Protein AF-A0A7S1US39-F1 (afdb_monomer)

Mean predicted aligned error: 11.75 Å

pLDDT: mean 79.31, std 14.61, range [25.66, 97.81]

Structure (mmCIF, N/CA/C/O backbone):
data_AF-A0A7S1US39-F1
#
_entry.id   AF-A0A7S1US39-F1
#
loop_
_atom_site.group_PDB
_atom_site.id
_atom_site.type_symbol
_atom_site.label_atom_id
_atom_site.label_alt_id
_atom_site.label_comp_id
_atom_site.label_asym_id
_atom_site.label_entity_id
_atom_site.label_seq_id
_atom_site.pdbx_PDB_ins_code
_atom_site.Cartn_x
_atom_site.Cartn_y
_atom_site.Cartn_z
_atom_site.occupancy
_atom_site.B_iso_or_equiv
_atom_site.auth_seq_id
_atom_site.auth_comp_id
_atom_site.auth_asym_id
_atom_site.auth_atom_id
_atom_site.pdbx_PDB_model_num
ATOM 1 N N . ASP A 1 1 ? -9.774 -9.234 16.161 1.00 56.78 1 ASP A N 1
ATOM 2 C CA . ASP A 1 1 ? -9.474 -8.025 15.370 1.00 56.78 1 ASP A CA 1
ATOM 3 C C . ASP A 1 1 ? -7.990 -7.960 15.073 1.00 56.78 1 ASP A C 1
ATOM 5 O O . ASP A 1 1 ? -7.265 -8.601 15.819 1.00 56.78 1 ASP A O 1
ATOM 9 N N . ILE A 1 2 ? -7.548 -7.252 14.020 1.00 62.31 2 ILE A N 1
ATOM 10 C CA . ILE A 1 2 ? -6.108 -6.976 13.879 1.00 62.31 2 ILE A CA 1
ATOM 11 C C . ILE A 1 2 ? -5.713 -6.066 15.041 1.00 62.31 2 ILE A C 1
ATOM 13 O O . ILE A 1 2 ? -6.349 -5.030 15.240 1.00 62.31 2 ILE A O 1
ATOM 17 N N . THR A 1 3 ? -4.737 -6.487 15.843 1.00 69.81 3 THR A N 1
ATOM 18 C CA . THR A 1 3 ? -4.364 -5.810 17.098 1.00 69.81 3 THR A CA 1
ATOM 19 C C . THR A 1 3 ? -2.931 -5.290 17.065 1.00 69.81 3 THR A C 1
ATOM 21 O O . THR A 1 3 ? -2.174 -5.586 16.141 1.00 69.81 3 THR A O 1
ATOM 24 N N . GLU A 1 4 ? -2.535 -4.554 18.109 1.00 65.69 4 GLU A N 1
ATOM 25 C CA . GLU A 1 4 ? -1.140 -4.147 18.328 1.00 65.69 4 GLU A CA 1
ATOM 26 C C . GLU A 1 4 ? -0.177 -5.342 18.268 1.00 65.69 4 GLU A C 1
ATOM 28 O O . GLU A 1 4 ? 0.946 -5.175 17.824 1.00 65.69 4 GLU A O 1
ATOM 33 N N . LEU A 1 5 ? -0.616 -6.557 18.613 1.00 65.50 5 LEU A N 1
ATOM 34 C CA . LEU A 1 5 ? 0.201 -7.773 18.528 1.00 65.50 5 LEU A CA 1
ATOM 35 C C . LEU A 1 5 ? 0.614 -8.146 17.092 1.00 65.50 5 LEU A C 1
ATOM 37 O O . LEU A 1 5 ? 1.630 -8.802 16.896 1.00 65.50 5 LEU A O 1
ATOM 41 N N . GLU A 1 6 ? -0.172 -7.746 16.092 1.00 68.56 6 GLU A N 1
ATOM 42 C CA . GLU A 1 6 ? 0.085 -8.052 14.678 1.00 68.56 6 GLU A CA 1
ATOM 43 C C . GLU A 1 6 ? 0.751 -6.889 13.928 1.00 68.56 6 GLU A C 1
ATOM 45 O O . GLU A 1 6 ? 1.354 -7.102 12.878 1.00 68.56 6 GLU A O 1
ATOM 50 N N . LEU A 1 7 ? 0.630 -5.660 14.443 1.00 73.12 7 LEU A N 1
ATOM 51 C CA . LEU A 1 7 ? 1.065 -4.429 13.766 1.00 73.12 7 LEU A CA 1
ATOM 52 C C . LEU A 1 7 ? 2.151 -3.648 14.510 1.00 73.12 7 LEU A C 1
ATOM 54 O O . LEU A 1 7 ? 2.808 -2.800 13.912 1.00 73.12 7 LEU A O 1
ATOM 58 N N . GLY A 1 8 ? 2.274 -3.866 15.815 1.00 76.38 8 GLY A N 1
ATOM 59 C CA . GLY A 1 8 ? 3.168 -3.139 16.702 1.00 76.38 8 GLY A CA 1
ATOM 60 C C . GLY A 1 8 ? 4.531 -3.803 16.835 1.00 76.38 8 GLY A C 1
ATOM 61 O O . GLY A 1 8 ? 4.728 -4.974 16.516 1.00 76.38 8 GLY A O 1
ATOM 62 N N . GLU A 1 9 ? 5.480 -3.035 17.347 1.00 82.12 9 GLU A N 1
ATOM 63 C CA . GLU A 1 9 ? 6.816 -3.517 17.675 1.00 82.12 9 GLU A CA 1
ATOM 64 C C . GLU A 1 9 ? 6.836 -4.119 19.081 1.00 82.12 9 GLU A C 1
ATOM 66 O O . GLU A 1 9 ? 6.086 -3.693 19.962 1.00 82.12 9 GLU A O 1
ATOM 71 N N . GLU A 1 10 ? 7.714 -5.103 19.297 1.00 84.56 10 GLU A N 1
ATOM 72 C CA . GLU A 1 10 ? 7.966 -5.666 20.624 1.00 84.56 10 GLU A CA 1
ATOM 73 C C . GLU A 1 10 ? 8.620 -4.606 21.522 1.00 84.56 10 GLU A C 1
ATOM 75 O O . GLU A 1 10 ? 9.766 -4.210 21.310 1.00 84.56 10 GLU A O 1
ATOM 80 N N . VAL A 1 11 ? 7.910 -4.176 22.561 1.00 82.75 11 VAL A N 1
ATOM 81 C CA . VAL A 1 11 ? 8.414 -3.282 23.603 1.00 82.75 11 VAL A CA 1
ATOM 82 C C . VAL A 1 11 ? 8.585 -4.077 24.890 1.00 82.75 11 VAL A C 1
ATOM 84 O O . VAL A 1 11 ? 7.629 -4.615 25.456 1.00 82.75 11 VAL A O 1
ATOM 87 N N . ARG A 1 12 ? 9.829 -4.143 25.371 1.00 84.56 12 ARG A N 1
ATOM 88 C CA . ARG A 1 12 ? 10.154 -4.768 26.656 1.00 84.56 12 ARG A CA 1
ATOM 89 C C . ARG A 1 12 ? 9.979 -3.768 27.785 1.00 84.56 12 ARG A C 1
ATOM 91 O O . ARG A 1 12 ? 10.644 -2.736 27.827 1.00 84.56 12 ARG A O 1
ATOM 98 N N . MET A 1 13 ? 9.088 -4.106 28.701 1.00 82.69 13 MET A N 1
ATOM 99 C CA . MET A 1 13 ? 8.791 -3.329 29.894 1.00 82.69 13 MET A CA 1
ATOM 100 C C . MET A 1 13 ? 9.859 -3.582 30.972 1.00 82.69 13 MET A C 1
ATOM 102 O O . MET A 1 13 ? 10.550 -4.603 30.968 1.00 82.69 13 MET A O 1
ATOM 106 N N . GLN A 1 14 ? 10.002 -2.648 31.919 1.00 81.56 14 GLN A N 1
ATOM 107 C CA . GLN A 1 14 ? 11.002 -2.735 32.999 1.00 81.56 14 GLN A CA 1
ATOM 108 C C . GLN A 1 14 ? 10.778 -3.921 33.954 1.00 81.56 14 GLN A C 1
ATOM 110 O O . GLN A 1 14 ? 11.712 -4.358 34.620 1.00 81.56 14 GLN A O 1
ATOM 115 N N . ASP A 1 15 ? 9.558 -4.452 34.007 1.00 86.75 15 ASP A N 1
ATOM 116 C CA . ASP A 1 15 ? 9.169 -5.635 34.783 1.00 86.75 15 ASP A CA 1
ATOM 117 C C . ASP A 1 15 ? 9.451 -6.964 34.050 1.00 86.75 15 ASP A C 1
ATOM 119 O O . ASP A 1 15 ? 9.177 -8.036 34.588 1.00 86.75 15 ASP A O 1
ATOM 123 N N . GLY A 1 16 ? 10.007 -6.909 32.833 1.00 83.00 16 GLY A N 1
ATOM 124 C CA . GLY A 1 16 ? 10.285 -8.072 31.993 1.00 83.00 16 GLY A CA 1
ATOM 125 C C . GLY A 1 16 ? 9.107 -8.529 31.128 1.00 83.00 16 GLY A C 1
ATOM 126 O O . GLY A 1 16 ? 9.278 -9.460 30.339 1.00 83.00 16 GLY A O 1
ATOM 127 N N . ASN A 1 17 ? 7.940 -7.882 31.223 1.00 83.25 17 ASN A N 1
ATOM 128 C CA . ASN A 1 17 ? 6.811 -8.182 30.350 1.00 83.25 17 ASN A CA 1
ATOM 129 C C . ASN A 1 17 ? 7.029 -7.631 28.937 1.00 83.25 17 ASN A C 1
ATOM 131 O O . ASN A 1 17 ? 7.659 -6.593 28.723 1.00 83.25 17 ASN A O 1
ATOM 135 N N . VAL A 1 18 ? 6.467 -8.335 27.958 1.00 81.69 18 VAL A N 1
ATOM 136 C CA . VAL A 1 18 ? 6.464 -7.920 26.556 1.00 81.69 18 VAL A CA 1
ATOM 137 C C . VAL A 1 18 ? 5.103 -7.326 26.222 1.00 81.69 18 VAL A C 1
ATOM 139 O O . VAL A 1 18 ? 4.072 -7.968 26.425 1.00 81.69 18 VAL A O 1
ATOM 142 N N . ARG A 1 19 ? 5.101 -6.109 25.680 1.00 83.44 19 ARG A N 1
ATOM 143 C CA . ARG A 1 19 ? 3.922 -5.471 25.097 1.00 83.44 19 ARG A CA 1
ATOM 144 C C . ARG A 1 19 ? 4.216 -5.139 23.643 1.00 83.44 19 ARG A C 1
ATOM 146 O O . ARG A 1 19 ? 5.322 -4.729 23.324 1.00 83.44 19 ARG A O 1
ATOM 153 N N . TYR A 1 20 ? 3.221 -5.268 22.778 1.00 82.44 20 TYR A N 1
ATOM 154 C CA . TYR A 1 20 ? 3.321 -4.750 21.420 1.00 82.44 20 TYR A CA 1
ATOM 155 C C . TYR A 1 20 ? 2.729 -3.344 21.359 1.00 82.44 20 TYR A C 1
ATOM 157 O O . TYR A 1 20 ? 1.677 -3.106 21.949 1.00 82.44 20 TYR A O 1
ATOM 165 N N . SER A 1 21 ? 3.417 -2.413 20.699 1.00 85.81 21 SER A N 1
ATOM 166 C CA . SER A 1 21 ? 2.992 -1.013 20.602 1.00 85.81 21 SER A CA 1
ATOM 167 C C . SER A 1 21 ? 3.289 -0.436 19.222 1.00 85.81 21 SER A C 1
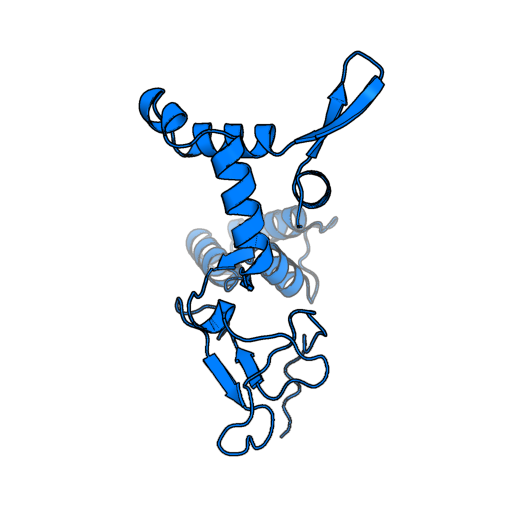ATOM 169 O O . SER A 1 21 ? 4.313 -0.740 18.615 1.00 85.81 21 SER A O 1
ATOM 171 N N . VAL A 1 22 ? 2.401 0.431 18.734 1.00 90.00 22 VAL A N 1
ATOM 172 C CA . VAL A 1 22 ? 2.610 1.211 17.500 1.00 90.00 22 VAL A CA 1
ATOM 173 C C . VAL A 1 22 ? 3.224 2.590 17.772 1.00 90.00 22 VAL A C 1
ATOM 175 O O . VAL A 1 22 ? 3.378 3.388 16.853 1.00 90.00 22 VAL A O 1
ATOM 178 N N . GLU A 1 23 ? 3.572 2.885 19.025 1.00 91.62 23 GLU A N 1
ATOM 179 C CA . GLU A 1 23 ? 4.014 4.207 19.482 1.00 91.62 23 GLU A CA 1
ATOM 180 C C . GLU A 1 23 ? 5.306 4.682 18.806 1.00 91.62 23 GLU A C 1
ATOM 182 O O . GLU A 1 23 ? 5.400 5.843 18.421 1.00 91.62 23 GLU A O 1
ATOM 187 N N . ASN A 1 24 ? 6.268 3.788 18.563 1.00 88.62 24 ASN A N 1
ATOM 188 C CA . ASN A 1 24 ? 7.492 4.137 17.834 1.00 88.62 24 ASN A CA 1
ATOM 189 C C . ASN A 1 24 ? 7.188 4.594 16.401 1.00 88.62 24 ASN A C 1
ATOM 191 O O . ASN A 1 24 ? 7.704 5.613 15.944 1.00 88.62 24 ASN A O 1
ATOM 195 N N . VAL A 1 25 ? 6.308 3.865 15.708 1.00 88.94 25 VAL A N 1
ATOM 196 C CA . VAL A 1 25 ? 5.881 4.201 14.343 1.00 88.94 25 VAL A CA 1
ATOM 197 C C . VAL A 1 25 ? 5.077 5.500 14.344 1.00 88.94 25 VAL A C 1
ATOM 199 O O . VAL A 1 25 ? 5.292 6.356 13.491 1.00 88.94 25 VAL A O 1
ATOM 202 N N . TYR A 1 26 ? 4.187 5.675 15.322 1.00 93.56 26 TYR A N 1
ATOM 203 C CA . TYR A 1 26 ? 3.428 6.907 15.518 1.00 93.56 26 TYR A CA 1
ATOM 204 C C . TYR A 1 26 ? 4.353 8.116 15.701 1.00 93.56 26 TYR A C 1
ATOM 206 O O . TYR A 1 26 ? 4.211 9.102 14.982 1.00 93.56 26 TYR A O 1
ATOM 214 N N . ASN A 1 27 ? 5.338 8.018 16.596 1.00 93.19 27 ASN A N 1
ATOM 215 C CA . ASN A 1 27 ? 6.297 9.090 16.856 1.00 93.19 27 ASN A CA 1
ATOM 216 C C . ASN A 1 27 ? 7.132 9.411 15.609 1.00 93.19 27 ASN A C 1
ATOM 218 O O . ASN A 1 27 ? 7.293 10.578 15.268 1.00 93.19 27 ASN A O 1
ATOM 222 N N . ALA A 1 28 ? 7.568 8.394 14.859 1.00 91.06 28 ALA A N 1
ATOM 223 C CA . ALA A 1 28 ? 8.264 8.609 13.593 1.00 91.06 28 ALA A CA 1
ATOM 224 C C . ALA A 1 28 ? 7.391 9.353 12.564 1.00 91.06 28 ALA A C 1
ATOM 226 O O . ALA A 1 28 ? 7.879 10.243 11.869 1.00 91.06 28 ALA A O 1
ATOM 227 N N . VAL A 1 29 ? 6.098 9.024 12.468 1.00 90.56 29 VAL A N 1
ATOM 228 C CA . VAL A 1 29 ? 5.150 9.730 11.587 1.00 90.56 29 VAL A CA 1
ATOM 229 C C . VAL A 1 29 ? 4.944 11.172 12.046 1.00 90.56 29 VAL A C 1
ATOM 231 O O . VAL A 1 29 ? 4.990 12.082 11.221 1.00 90.56 29 VAL A O 1
ATOM 234 N N . VAL A 1 30 ? 4.757 11.387 13.347 1.00 94.75 30 VAL A N 1
ATOM 235 C CA . VAL A 1 30 ? 4.625 12.714 13.962 1.00 94.75 30 VAL A CA 1
ATOM 236 C C . VAL A 1 30 ? 5.832 13.594 13.647 1.00 94.75 30 VAL A C 1
ATOM 238 O O . VAL A 1 30 ? 5.655 14.747 13.249 1.00 94.75 30 VAL A O 1
ATOM 241 N N . ASP A 1 31 ? 7.039 13.043 13.773 1.00 93.56 31 ASP A N 1
ATOM 242 C CA . ASP A 1 31 ? 8.290 13.749 13.504 1.00 93.56 31 ASP A CA 1
ATOM 243 C C . ASP A 1 31 ? 8.440 14.078 12.013 1.00 93.56 31 ASP A C 1
ATOM 245 O O . ASP A 1 31 ? 8.755 15.213 11.654 1.00 93.56 31 ASP A O 1
ATOM 249 N N . VAL A 1 32 ? 8.164 13.112 11.128 1.00 93.75 32 VAL A N 1
ATOM 250 C CA . VAL A 1 32 ? 8.249 13.297 9.668 1.00 93.75 32 VAL A CA 1
ATOM 251 C C . VAL A 1 32 ? 7.240 14.328 9.164 1.00 93.75 32 VAL A C 1
ATOM 253 O O . VAL A 1 32 ? 7.559 15.119 8.277 1.00 93.75 32 VAL A O 1
ATOM 256 N N . LEU A 1 33 ? 6.027 14.327 9.718 1.00 93.31 33 LEU A N 1
ATOM 257 C CA . LEU A 1 33 ? 4.979 15.288 9.373 1.00 93.31 33 LEU A CA 1
ATOM 258 C C . LEU A 1 33 ? 5.129 16.625 10.111 1.00 93.31 33 LEU A C 1
ATOM 260 O O . LEU A 1 33 ? 4.369 17.548 9.828 1.00 93.31 33 LEU A O 1
ATOM 264 N N . ALA A 1 34 ? 6.096 16.736 11.029 1.00 94.81 34 ALA A N 1
ATOM 265 C CA . ALA A 1 34 ? 6.316 17.901 11.881 1.00 94.81 34 ALA A CA 1
ATOM 266 C C . ALA A 1 34 ? 5.031 18.371 12.593 1.00 94.81 34 ALA A C 1
ATOM 268 O O . ALA A 1 34 ? 4.726 19.565 12.628 1.00 94.81 34 ALA A O 1
ATOM 269 N N . MET A 1 35 ? 4.266 17.424 13.148 1.00 96.19 35 MET A N 1
ATOM 270 C CA . MET A 1 35 ? 2.956 17.717 13.737 1.00 96.19 35 MET A CA 1
ATOM 271 C C . MET A 1 35 ? 3.075 18.607 14.979 1.00 96.19 35 MET A C 1
ATOM 273 O O . MET A 1 35 ? 3.874 18.358 15.887 1.00 96.19 35 MET A O 1
ATOM 277 N N . THR A 1 36 ? 2.217 19.619 15.051 1.00 96.00 36 THR A N 1
ATOM 278 C CA . THR A 1 36 ? 2.054 20.500 16.211 1.00 96.00 36 THR A CA 1
ATOM 279 C C . THR A 1 36 ? 1.395 19.774 17.386 1.00 96.00 36 THR A C 1
ATOM 281 O O . THR A 1 36 ? 0.694 18.778 17.214 1.00 96.00 36 THR A O 1
ATOM 284 N N . GLU A 1 37 ? 1.547 20.301 18.605 1.00 94.44 37 GLU A N 1
ATOM 285 C CA . GLU A 1 37 ? 0.874 19.745 19.792 1.00 94.44 37 GLU A CA 1
ATOM 286 C C . GLU A 1 37 ? -0.655 19.709 19.644 1.00 94.44 37 GLU A C 1
ATOM 288 O O . GLU A 1 37 ? -1.303 18.766 20.092 1.00 94.44 37 GLU A O 1
ATOM 293 N N . THR A 1 38 ? -1.242 20.696 18.960 1.00 96.12 38 THR A N 1
ATOM 294 C CA . THR A 1 38 ? -2.678 20.710 18.652 1.00 96.12 38 THR A CA 1
ATOM 295 C C . THR A 1 38 ? -3.064 19.581 17.694 1.00 96.12 38 THR A C 1
ATOM 297 O O . THR A 1 38 ? -4.069 18.909 17.910 1.00 96.12 38 THR A O 1
ATOM 300 N N . GLU A 1 39 ? -2.265 19.313 16.661 1.00 94.56 39 GLU A N 1
ATOM 301 C CA . GLU A 1 39 ? -2.521 18.197 15.741 1.00 94.56 39 GLU A CA 1
ATOM 302 C C . GLU A 1 39 ? -2.370 16.841 16.436 1.00 94.56 39 GLU A C 1
ATOM 304 O O . GLU A 1 39 ? -3.205 15.962 16.229 1.00 94.56 39 GLU A O 1
ATOM 309 N N . LYS A 1 40 ? -1.383 16.686 17.329 1.00 93.25 40 LYS A N 1
ATOM 310 C CA . LYS A 1 40 ? -1.217 15.474 18.153 1.00 93.25 40 LYS A CA 1
ATOM 311 C C . LYS A 1 40 ? -2.430 15.211 19.050 1.00 93.25 40 LYS A C 1
ATOM 313 O O . LYS A 1 40 ? -2.831 14.064 19.209 1.00 93.25 40 LYS A O 1
ATOM 318 N N . GLN A 1 41 ? -3.061 16.256 19.594 1.00 94.44 41 GLN A N 1
ATOM 319 C CA . GLN A 1 41 ? -4.298 16.113 20.380 1.00 94.44 41 GLN A CA 1
ATOM 320 C C . GLN A 1 41 ? -5.472 15.586 19.541 1.00 94.44 41 GLN A C 1
ATOM 3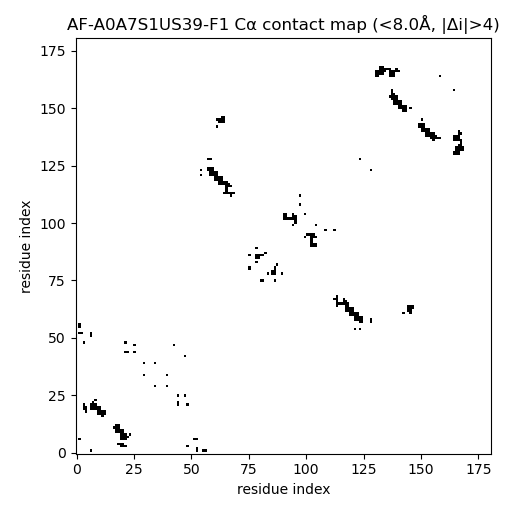22 O O . GLN A 1 41 ? -6.313 14.847 20.054 1.00 94.44 41 GLN A O 1
ATOM 327 N N . HIS A 1 42 ? -5.536 15.942 18.256 1.00 94.88 42 HIS A N 1
ATOM 328 C CA . HIS A 1 42 ? -6.565 15.457 17.330 1.00 94.88 42 HIS A CA 1
ATOM 329 C C . HIS A 1 42 ? -6.222 14.117 16.673 1.00 94.88 42 HIS A C 1
ATOM 331 O O . HIS A 1 42 ? -7.110 13.452 16.136 1.00 94.88 42 HIS A O 1
ATOM 337 N N . PHE A 1 43 ? -4.959 13.705 16.737 1.00 94.88 43 PHE A N 1
ATOM 338 C CA . PHE A 1 43 ? -4.459 12.463 16.171 1.00 94.88 43 PHE A CA 1
ATOM 339 C C . PHE A 1 43 ? -3.693 11.646 17.219 1.00 94.88 43 PHE A C 1
ATOM 341 O O . PHE A 1 43 ? -2.503 11.407 17.051 1.00 94.88 43 PHE A O 1
ATOM 348 N N . PRO A 1 44 ? -4.345 11.224 18.315 1.00 95.19 44 PRO A N 1
ATOM 349 C CA . PRO A 1 44 ? -3.666 10.492 19.375 1.00 95.19 44 PRO A CA 1
ATOM 350 C C . PRO A 1 44 ? -3.257 9.085 18.911 1.00 95.19 44 PRO A C 1
ATOM 352 O O . PRO A 1 44 ? -3.822 8.534 17.957 1.00 95.19 44 PRO A O 1
ATOM 355 N N . VAL A 1 45 ? -2.305 8.471 19.619 1.00 92.44 45 VAL A N 1
ATOM 356 C CA . VAL A 1 45 ? -1.753 7.147 19.280 1.00 92.44 45 VAL A CA 1
ATOM 357 C C . VAL A 1 45 ? -2.837 6.065 19.179 1.00 92.44 45 VAL A C 1
ATOM 359 O O . VAL A 1 45 ? -2.766 5.192 18.315 1.00 92.44 45 VAL A O 1
ATOM 362 N N . GLU A 1 46 ? -3.903 6.154 19.976 1.00 91.31 46 GLU A N 1
ATOM 363 C CA . GLU A 1 46 ? -5.027 5.216 19.930 1.00 91.31 46 GLU A CA 1
ATOM 364 C C . GLU A 1 46 ? -5.829 5.345 18.628 1.00 91.31 46 GLU A C 1
ATOM 366 O O . GLU A 1 46 ? -6.289 4.345 18.068 1.00 91.31 46 GLU A O 1
ATOM 371 N N . LEU A 1 47 ? -6.002 6.571 18.119 1.00 92.06 47 LEU A N 1
ATOM 372 C CA . LEU A 1 47 ? -6.647 6.795 16.826 1.00 92.06 47 LEU A CA 1
ATOM 373 C C . LEU A 1 47 ? -5.759 6.266 15.698 1.00 92.06 47 LEU A C 1
ATOM 375 O O . LEU A 1 47 ? -6.256 5.575 14.809 1.00 92.06 47 LEU A O 1
ATOM 379 N N . PHE A 1 48 ? -4.455 6.530 15.762 1.00 92.06 48 PHE A N 1
ATOM 380 C CA . PHE A 1 48 ? -3.481 6.002 14.811 1.00 92.06 48 PHE A CA 1
ATOM 381 C C . PHE A 1 48 ? -3.497 4.469 14.759 1.00 92.06 48 PHE A C 1
ATOM 383 O O . PHE A 1 48 ? -3.633 3.898 13.676 1.00 92.06 48 PHE A O 1
ATOM 390 N N . ALA A 1 49 ? -3.465 3.797 15.914 1.00 88.50 49 ALA A N 1
ATOM 391 C CA . ALA A 1 49 ? -3.549 2.340 16.007 1.00 88.50 49 ALA A CA 1
ATOM 392 C C . ALA A 1 49 ? -4.812 1.795 15.318 1.00 88.50 49 ALA A C 1
ATOM 394 O O . ALA A 1 49 ? -4.746 0.849 14.528 1.00 88.50 49 ALA A O 1
ATOM 395 N N . ARG A 1 50 ? -5.969 2.436 15.547 1.00 87.12 50 ARG A N 1
ATOM 396 C CA . ARG A 1 50 ? -7.233 2.068 14.884 1.00 87.12 50 ARG A CA 1
ATOM 397 C C . ARG A 1 50 ? -7.176 2.286 13.376 1.00 87.12 50 ARG A C 1
ATOM 399 O O . ARG A 1 50 ? -7.664 1.440 12.629 1.00 87.12 50 ARG A O 1
ATOM 406 N N . LEU A 1 51 ? -6.590 3.391 12.919 1.00 87.12 51 LEU A N 1
ATOM 407 C CA . LEU A 1 51 ? -6.465 3.691 11.494 1.00 87.12 51 LEU A CA 1
ATOM 408 C C . LEU A 1 51 ? -5.528 2.716 10.780 1.00 87.12 51 LEU A C 1
ATOM 410 O O . LEU A 1 51 ? -5.872 2.264 9.688 1.00 87.12 51 LEU A O 1
ATOM 414 N N . ILE A 1 52 ? -4.401 2.330 11.386 1.00 84.62 52 ILE A N 1
ATOM 415 C CA . ILE A 1 52 ? -3.534 1.285 10.825 1.00 84.62 52 ILE A CA 1
ATOM 416 C C . ILE A 1 52 ? -4.274 -0.048 10.787 1.00 84.62 52 ILE A C 1
ATOM 418 O O . ILE A 1 52 ? -4.239 -0.706 9.755 1.00 84.62 52 ILE A O 1
ATOM 422 N N . ALA A 1 53 ? -4.994 -0.437 11.841 1.00 81.19 53 ALA A N 1
ATOM 423 C CA . ALA A 1 53 ? -5.756 -1.688 11.841 1.00 81.19 53 ALA A CA 1
ATOM 424 C C . ALA A 1 53 ? -6.826 -1.724 10.734 1.00 81.19 53 ALA A C 1
ATOM 426 O O . ALA A 1 53 ? -6.967 -2.728 10.032 1.00 81.19 53 ALA A O 1
ATOM 427 N N . ILE A 1 54 ? -7.547 -0.616 10.524 1.00 81.31 54 ILE A N 1
ATOM 428 C CA . ILE A 1 54 ? -8.486 -0.471 9.401 1.00 81.31 54 ILE A CA 1
ATOM 429 C C . ILE A 1 54 ? -7.735 -0.569 8.072 1.00 81.31 54 ILE A C 1
ATOM 431 O O . ILE A 1 54 ? -8.165 -1.293 7.172 1.00 81.31 54 ILE A O 1
ATOM 435 N N . SER A 1 55 ? -6.605 0.123 7.952 1.00 79.75 55 SER A N 1
ATOM 436 C CA . SER A 1 55 ? -5.825 0.163 6.717 1.00 79.75 55 SER A CA 1
ATOM 437 C C . SER A 1 55 ? -5.209 -1.193 6.378 1.00 79.75 55 SER A C 1
ATOM 439 O O . SER A 1 55 ? -5.229 -1.593 5.226 1.00 79.75 55 SER A O 1
ATOM 441 N N . ALA A 1 56 ? -4.730 -1.947 7.366 1.00 76.56 56 ALA A N 1
ATOM 442 C CA . ALA A 1 56 ? -4.146 -3.273 7.185 1.00 76.56 56 ALA A CA 1
ATOM 443 C C . ALA A 1 56 ? -5.174 -4.306 6.698 1.00 76.56 56 ALA A C 1
ATOM 445 O O . ALA A 1 56 ? -4.822 -5.227 5.969 1.00 76.56 56 ALA A O 1
ATOM 446 N N . ARG A 1 57 ? -6.451 -4.142 7.064 1.00 73.88 57 ARG A N 1
ATOM 447 C CA . ARG A 1 57 ? -7.545 -5.018 6.611 1.00 73.88 57 ARG A CA 1
ATOM 448 C C . ARG A 1 57 ? -8.026 -4.732 5.202 1.00 73.88 57 ARG A C 1
ATOM 450 O O . ARG A 1 57 ? -8.437 -5.645 4.500 1.00 73.88 57 ARG A O 1
ATOM 457 N N . ASN A 1 58 ? -8.059 -3.454 4.848 1.00 76.38 58 ASN A N 1
ATOM 458 C CA . ASN A 1 58 ? -8.710 -2.973 3.631 1.00 76.38 58 ASN A CA 1
ATOM 459 C C . ASN A 1 58 ? -7.701 -2.529 2.567 1.00 76.38 58 ASN A C 1
ATOM 461 O O . ASN A 1 58 ? -8.080 -2.126 1.468 1.00 76.38 58 ASN A O 1
ATOM 465 N N . GLY A 1 59 ? -6.421 -2.536 2.927 1.00 77.31 59 GLY A N 1
ATOM 466 C CA . GLY A 1 59 ? -5.325 -2.067 2.112 1.00 77.31 59 GLY A CA 1
ATOM 467 C C . GLY A 1 59 ? -4.877 -3.127 1.129 1.00 77.31 59 GLY A C 1
ATOM 468 O O . GLY A 1 59 ? -4.639 -4.279 1.485 1.00 77.31 59 GLY A O 1
ATOM 469 N N . PHE A 1 60 ? -4.687 -2.701 -0.111 1.00 76.25 60 PHE A N 1
ATOM 470 C CA . PHE A 1 60 ? -3.966 -3.482 -1.095 1.00 76.25 60 PHE A CA 1
ATOM 471 C C . PHE A 1 60 ? -2.489 -3.151 -0.961 1.00 76.25 60 PHE A C 1
ATOM 473 O O . PHE A 1 60 ? -2.082 -1.991 -1.075 1.00 76.25 60 PHE A O 1
ATOM 480 N N . LEU A 1 61 ? -1.688 -4.179 -0.697 1.00 73.56 61 LEU A N 1
ATOM 481 C CA . LEU A 1 61 ? -0.244 -4.063 -0.772 1.00 73.56 61 LEU A CA 1
ATOM 482 C C . LEU A 1 61 ? 0.149 -3.996 -2.247 1.00 73.56 61 LEU A C 1
ATOM 484 O O . LEU A 1 61 ? -0.049 -4.956 -2.990 1.00 73.56 61 LEU A O 1
ATOM 488 N N . LEU A 1 62 ? 0.737 -2.876 -2.643 1.00 72.69 62 LEU A N 1
ATOM 489 C CA . LEU A 1 62 ? 1.163 -2.619 -4.008 1.00 72.69 62 LEU A CA 1
ATOM 490 C C . LEU A 1 62 ? 2.658 -2.318 -4.031 1.00 72.69 62 LEU A C 1
ATOM 492 O O . LEU A 1 62 ? 3.244 -1.871 -3.044 1.00 72.69 62 LEU A O 1
ATOM 496 N N . ALA A 1 63 ? 3.284 -2.580 -5.170 1.00 71.44 63 ALA A N 1
ATOM 497 C CA . ALA A 1 63 ? 4.645 -2.157 -5.447 1.00 71.44 63 ALA A CA 1
ATOM 498 C C . ALA A 1 63 ? 4.603 -1.221 -6.651 1.00 71.44 63 ALA A C 1
ATOM 500 O O . ALA A 1 63 ? 4.008 -1.563 -7.674 1.00 71.44 63 ALA A O 1
ATOM 501 N N . THR A 1 64 ? 5.210 -0.043 -6.527 1.00 71.12 64 THR A N 1
ATOM 502 C CA . THR A 1 64 ? 5.386 0.848 -7.675 1.00 71.12 64 THR A CA 1
ATOM 503 C C . THR A 1 64 ? 6.362 0.229 -8.669 1.00 71.12 64 THR A C 1
ATOM 505 O O . THR A 1 64 ? 7.218 -0.584 -8.296 1.00 71.12 64 THR A O 1
ATOM 508 N N . GLN A 1 65 ? 6.328 0.688 -9.922 1.00 73.06 65 GLN A N 1
ATOM 509 C CA . GLN A 1 65 ? 7.464 0.478 -10.814 1.00 73.06 65 GLN A CA 1
ATOM 510 C C . GLN A 1 65 ? 8.757 0.970 -10.156 1.00 73.06 65 GLN A C 1
ATOM 512 O O . GLN A 1 65 ? 8.795 1.992 -9.462 1.00 73.06 65 GLN A O 1
ATOM 517 N N . SER A 1 66 ? 9.832 0.219 -10.379 1.00 77.38 66 SER A N 1
ATOM 518 C CA . SER A 1 66 ? 11.143 0.588 -9.873 1.00 77.38 66 SER A CA 1
ATOM 519 C C . SER A 1 66 ? 11.667 1.835 -10.589 1.00 77.38 66 SER A C 1
ATOM 521 O O . SER A 1 66 ? 11.788 1.820 -11.821 1.00 77.38 66 SER A O 1
ATOM 523 N N . PRO A 1 67 ? 12.089 2.887 -9.866 1.00 77.50 67 PRO A N 1
ATOM 524 C CA . PRO A 1 67 ? 12.730 4.040 -10.489 1.00 77.50 67 PRO A CA 1
ATOM 525 C C . PRO A 1 67 ? 14.144 3.709 -10.992 1.00 77.50 67 PRO A C 1
ATOM 527 O O . PRO A 1 67 ? 14.763 4.533 -11.672 1.00 77.50 67 PRO A O 1
ATOM 530 N N . PHE A 1 68 ? 14.673 2.515 -10.685 1.00 80.06 68 PHE A N 1
ATOM 531 C CA . PHE A 1 68 ? 16.063 2.149 -10.942 1.00 80.06 68 PHE A CA 1
ATOM 532 C C . PHE A 1 68 ? 16.473 2.367 -12.399 1.00 80.06 68 PHE A C 1
ATOM 534 O O . PHE A 1 68 ? 17.488 3.010 -12.645 1.00 80.06 68 PHE A O 1
ATOM 541 N N . ARG A 1 69 ? 15.678 1.925 -13.384 1.00 76.06 69 ARG A N 1
ATOM 542 C CA . ARG A 1 69 ? 16.036 2.093 -14.808 1.00 76.06 69 ARG A CA 1
ATOM 543 C C . ARG A 1 69 ? 16.203 3.554 -15.208 1.00 76.06 69 ARG A C 1
ATOM 545 O O . ARG A 1 69 ? 17.132 3.895 -15.945 1.00 76.06 69 ARG A O 1
ATOM 552 N N . GLN A 1 70 ? 15.300 4.409 -14.736 1.00 79.56 70 GLN A N 1
ATOM 553 C CA . GLN A 1 70 ? 15.300 5.839 -15.038 1.00 79.56 70 GLN A CA 1
ATOM 554 C C . GLN A 1 70 ? 16.493 6.517 -14.360 1.00 79.56 70 GLN A C 1
ATOM 556 O O . GLN A 1 70 ? 17.235 7.256 -15.011 1.00 79.56 70 GLN A O 1
ATOM 561 N N . TYR A 1 71 ? 16.726 6.190 -13.087 1.00 77.75 71 TYR A N 1
ATOM 562 C CA . TYR A 1 71 ? 17.833 6.719 -12.300 1.00 77.75 71 TYR A CA 1
ATOM 563 C C . TYR A 1 71 ? 19.194 6.269 -12.840 1.00 77.75 71 TYR A C 1
ATOM 565 O O . TYR A 1 71 ? 20.060 7.099 -13.106 1.00 77.75 71 TYR A O 1
ATOM 573 N N . HIS A 1 72 ? 19.361 4.974 -13.109 1.00 77.25 72 HIS A N 1
ATOM 574 C CA . HIS A 1 72 ? 20.561 4.407 -13.715 1.00 77.25 72 HIS A CA 1
ATOM 575 C C . HIS A 1 72 ? 20.850 5.058 -15.073 1.00 77.25 72 HIS A C 1
ATOM 577 O O . HIS A 1 72 ? 21.961 5.519 -15.319 1.00 77.25 72 HIS A O 1
ATOM 583 N N . SER A 1 73 ? 19.837 5.215 -15.932 1.00 78.56 73 SER A N 1
ATOM 584 C CA . SER A 1 73 ? 20.000 5.906 -17.220 1.00 78.56 73 SER A CA 1
ATOM 585 C C . SER A 1 73 ? 20.409 7.376 -17.057 1.00 78.56 73 SER A C 1
ATOM 587 O O . SER A 1 73 ? 21.229 7.877 -17.828 1.00 78.56 73 SER A O 1
ATOM 589 N N . ALA A 1 74 ? 19.865 8.083 -16.062 1.00 82.19 74 ALA A N 1
ATOM 590 C CA . ALA A 1 74 ? 20.241 9.463 -15.760 1.00 82.19 74 ALA A CA 1
ATOM 591 C C . ALA A 1 74 ? 21.683 9.570 -15.238 1.00 82.19 74 ALA A C 1
ATOM 593 O O . ALA A 1 74 ? 22.439 10.410 -15.729 1.00 82.19 74 ALA A O 1
ATOM 594 N N . LEU A 1 75 ? 22.087 8.680 -14.328 1.00 78.31 75 LEU A N 1
ATOM 595 C CA . LEU A 1 75 ? 23.460 8.584 -13.830 1.00 78.31 75 LEU A CA 1
ATOM 596 C C . LEU A 1 75 ? 24.459 8.318 -14.962 1.00 78.31 75 LEU A C 1
ATOM 598 O O . LEU A 1 75 ? 25.490 8.981 -15.043 1.00 78.31 75 LEU A O 1
ATOM 602 N N . LEU A 1 76 ? 24.136 7.401 -15.880 1.00 77.00 76 LEU A N 1
ATOM 603 C CA . LEU A 1 76 ? 24.976 7.107 -17.044 1.00 77.00 76 LEU A CA 1
ATOM 604 C C . LEU A 1 76 ? 25.180 8.329 -17.949 1.00 77.00 76 LEU A C 1
ATOM 606 O O . LEU A 1 76 ? 26.286 8.555 -18.443 1.00 77.00 76 LEU A O 1
ATOM 610 N N . ARG A 1 77 ? 24.128 9.132 -18.154 1.00 80.50 77 ARG A N 1
ATOM 611 C CA . ARG A 1 77 ? 24.225 10.391 -18.909 1.00 80.50 77 ARG A CA 1
ATOM 612 C C . ARG A 1 77 ? 25.100 11.411 -18.182 1.00 80.50 77 ARG A C 1
ATOM 614 O O . ARG A 1 77 ? 25.965 12.012 -18.812 1.00 80.50 77 ARG A O 1
ATOM 621 N N . ALA A 1 78 ? 24.929 11.561 -16.868 1.00 79.44 78 ALA A N 1
ATOM 622 C CA . ALA A 1 78 ? 25.729 12.474 -16.051 1.00 79.44 78 ALA A CA 1
ATOM 623 C C . ALA A 1 78 ? 27.219 12.077 -15.992 1.00 79.44 78 ALA A C 1
ATOM 625 O O . ALA A 1 78 ? 28.091 12.942 -15.935 1.00 79.44 78 ALA A O 1
ATOM 626 N N . ALA A 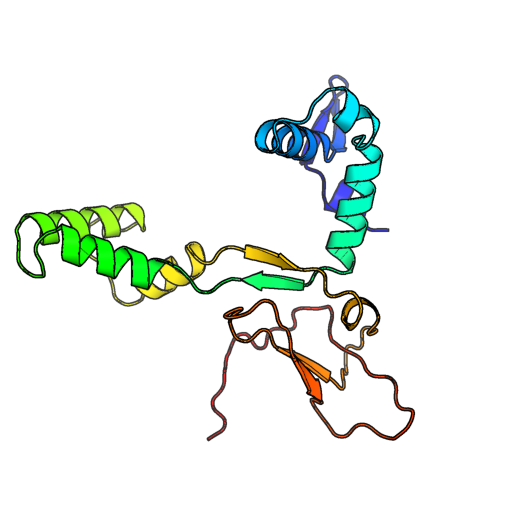1 79 ? 27.531 10.779 -16.072 1.00 79.44 79 ALA A N 1
ATOM 627 C CA . ALA A 1 79 ? 28.899 10.254 -16.086 1.00 79.44 79 ALA A CA 1
ATOM 628 C C . ALA A 1 79 ? 29.641 10.429 -17.433 1.00 79.44 79 ALA A C 1
ATOM 630 O O . ALA A 1 79 ? 30.788 9.990 -17.567 1.00 79.44 79 ALA A O 1
ATOM 631 N N . GLY A 1 80 ? 29.021 11.075 -18.427 1.00 76.56 80 GLY A N 1
ATOM 632 C CA . GLY A 1 80 ? 29.631 11.346 -19.733 1.00 76.56 80 GLY A CA 1
ATOM 633 C C . GLY A 1 80 ? 29.476 10.220 -20.761 1.00 76.56 80 GLY A C 1
ATOM 634 O O . GLY A 1 80 ? 30.195 10.216 -21.755 1.00 76.56 80 GLY A O 1
ATOM 635 N N . GLY A 1 81 ? 28.545 9.282 -20.548 1.00 68.06 81 GLY A N 1
ATOM 636 C CA . GLY A 1 81 ? 28.252 8.191 -21.482 1.00 68.06 81 GLY A CA 1
ATOM 637 C C . GLY A 1 81 ? 29.032 6.899 -21.217 1.00 68.06 81 GLY A C 1
ATOM 638 O O . GLY A 1 81 ? 29.830 6.796 -20.286 1.00 68.06 81 GLY A O 1
ATOM 639 N N . ARG A 1 82 ? 28.760 5.868 -22.028 1.00 67.31 82 ARG A N 1
ATOM 640 C CA . ARG A 1 82 ? 29.431 4.560 -21.923 1.00 67.31 82 ARG A CA 1
ATOM 641 C C . ARG A 1 82 ? 30.915 4.703 -22.295 1.00 67.31 82 ARG A C 1
ATOM 643 O O . ARG A 1 82 ? 31.247 5.479 -23.183 1.00 67.31 82 ARG A O 1
ATOM 650 N N . HIS A 1 83 ? 31.781 3.919 -21.648 1.00 68.44 83 HIS A N 1
ATOM 651 C CA . HIS A 1 83 ? 33.242 3.849 -21.872 1.00 68.44 83 HIS A CA 1
ATOM 652 C C . HIS A 1 83 ? 34.109 4.993 -21.315 1.00 68.44 83 HIS A C 1
ATOM 654 O O . HIS A 1 83 ? 35.306 5.033 -21.592 1.00 68.44 83 HIS A O 1
ATOM 660 N N . THR A 1 84 ? 33.570 5.889 -20.485 1.00 75.69 84 THR A N 1
ATOM 661 C CA . THR A 1 84 ? 34.414 6.822 -19.718 1.00 75.69 84 THR A CA 1
ATOM 662 C C . THR A 1 84 ? 34.991 6.138 -18.471 1.00 75.69 84 THR A C 1
ATOM 664 O O . TH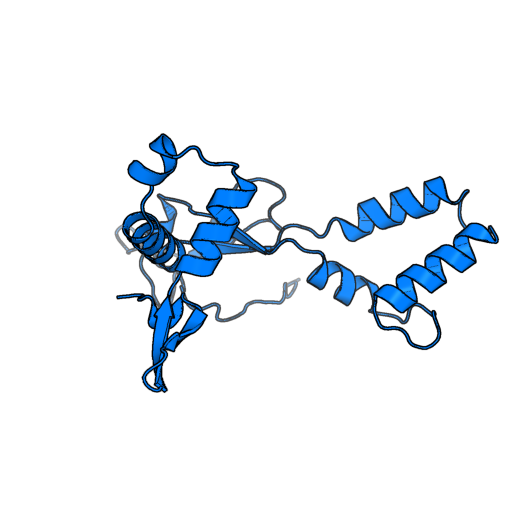R A 1 84 ? 34.379 5.235 -17.902 1.00 75.69 84 THR A O 1
ATOM 667 N N . HIS A 1 85 ? 36.146 6.592 -17.973 1.00 75.25 85 HIS A N 1
ATOM 668 C CA . HIS A 1 85 ? 36.682 6.102 -16.690 1.00 75.25 85 HIS A CA 1
ATOM 669 C C . HIS A 1 85 ? 35.692 6.340 -15.531 1.00 75.25 85 HIS A C 1
ATOM 671 O O . HIS A 1 85 ? 35.569 5.522 -14.621 1.00 75.25 85 HIS A O 1
ATOM 677 N N . LYS A 1 86 ? 34.934 7.445 -15.590 1.00 77.94 86 LYS A N 1
ATOM 678 C CA . LYS A 1 86 ? 33.861 7.755 -14.634 1.00 77.94 86 LYS A CA 1
ATOM 679 C C . LYS A 1 86 ? 32.719 6.739 -14.699 1.00 77.94 86 LYS A C 1
ATOM 681 O O . LYS A 1 86 ? 32.165 6.392 -13.664 1.00 77.94 86 LYS A O 1
ATOM 686 N N . HIS A 1 87 ? 32.396 6.236 -15.889 1.00 78.88 87 HIS A N 1
ATOM 687 C CA . HIS A 1 87 ? 31.386 5.202 -16.079 1.00 78.88 87 HIS A CA 1
ATOM 688 C C . HIS A 1 87 ? 31.804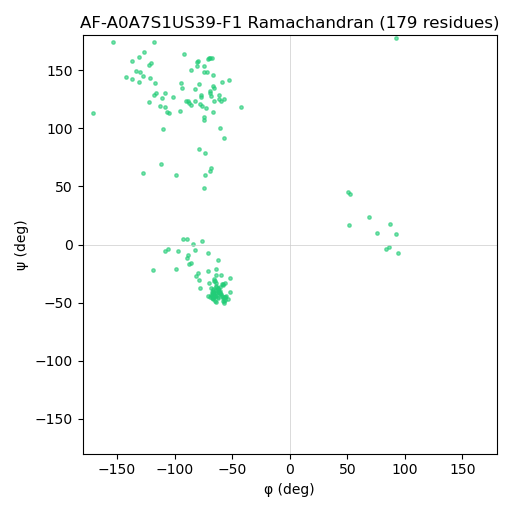 3.859 -15.469 1.00 78.88 87 HIS A C 1
ATOM 690 O O . HIS A 1 87 ? 31.009 3.267 -14.746 1.00 78.88 87 HIS A O 1
ATOM 696 N N . SER A 1 88 ? 33.040 3.402 -15.693 1.00 77.50 88 SER A N 1
ATOM 697 C CA . SER A 1 88 ? 33.523 2.140 -15.106 1.00 77.50 88 SER A CA 1
ATOM 698 C C . SER A 1 88 ? 33.522 2.176 -13.576 1.00 77.50 88 SER A C 1
ATOM 700 O O . SER A 1 88 ? 33.107 1.211 -12.938 1.00 77.50 88 SER A O 1
ATOM 702 N N . GLN A 1 89 ? 33.926 3.309 -12.993 1.00 82.12 89 GLN A N 1
ATOM 703 C CA . GLN A 1 89 ? 33.887 3.514 -11.545 1.00 82.12 89 GLN A CA 1
ATOM 704 C C . GLN A 1 89 ? 32.444 3.483 -11.018 1.00 82.12 89 GLN A C 1
ATOM 706 O O . GLN A 1 89 ? 32.141 2.714 -10.114 1.00 82.12 89 GLN A O 1
ATOM 711 N N . LEU A 1 90 ? 31.541 4.244 -11.647 1.00 80.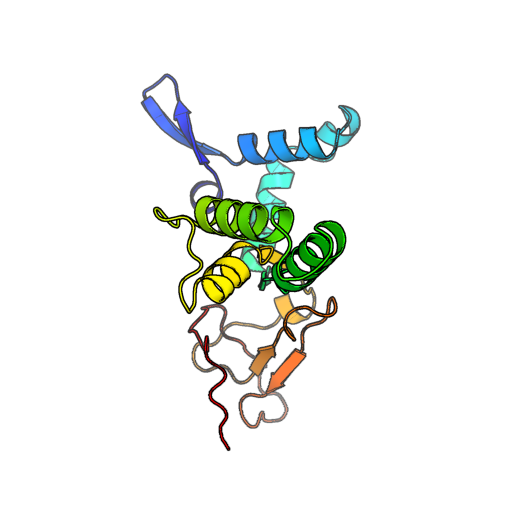31 90 LEU A N 1
ATOM 712 C CA . LEU A 1 90 ? 30.126 4.303 -11.277 1.00 80.31 90 LEU A CA 1
ATOM 713 C C . LEU A 1 90 ? 29.457 2.921 -11.332 1.00 80.31 90 LEU A C 1
ATOM 715 O O . LEU A 1 90 ? 28.738 2.552 -10.412 1.00 80.31 90 LEU A O 1
ATOM 719 N N . VAL A 1 91 ? 29.695 2.148 -12.395 1.00 79.00 91 VAL A N 1
ATOM 720 C CA . VAL A 1 91 ? 29.142 0.791 -12.534 1.00 79.00 91 VAL A CA 1
ATOM 721 C C . VAL A 1 91 ? 29.664 -0.128 -11.431 1.00 79.00 91 VAL A C 1
ATOM 723 O O . VAL A 1 91 ? 28.893 -0.917 -10.888 1.00 79.00 91 VAL A O 1
ATOM 726 N N . SER A 1 92 ? 30.942 -0.004 -11.066 1.00 82.31 92 SER A N 1
ATOM 727 C CA . SER A 1 92 ? 31.533 -0.782 -9.975 1.00 82.31 92 SER A CA 1
ATOM 728 C C . SER A 1 92 ? 30.961 -0.403 -8.609 1.00 82.31 92 SER A C 1
ATOM 730 O O . SER A 1 92 ? 30.644 -1.283 -7.808 1.00 82.31 92 SER A O 1
ATOM 732 N N . ASP A 1 93 ? 30.757 0.890 -8.358 1.00 81.19 93 ASP A N 1
ATOM 733 C CA . ASP A 1 93 ? 30.158 1.381 -7.117 1.00 81.19 93 ASP A CA 1
ATOM 734 C C . ASP A 1 93 ? 28.691 0.944 -7.003 1.00 81.19 93 ASP A C 1
ATOM 736 O O . ASP A 1 93 ? 28.291 0.421 -5.964 1.00 81.19 93 ASP A O 1
ATOM 740 N N . VAL A 1 94 ? 27.920 1.038 -8.094 1.00 77.56 94 VAL A N 1
ATOM 741 C CA . VAL A 1 94 ? 26.558 0.487 -8.170 1.00 77.56 94 VAL A CA 1
ATOM 742 C C . VAL A 1 94 ? 26.581 -1.016 -7.899 1.00 77.56 94 VAL A C 1
ATOM 744 O O . VAL A 1 94 ? 25.839 -1.479 -7.042 1.00 77.56 94 VAL A O 1
ATOM 747 N N . ALA A 1 95 ? 27.460 -1.789 -8.543 1.00 78.44 95 ALA A N 1
ATOM 748 C CA . ALA A 1 95 ? 27.558 -3.229 -8.306 1.00 78.44 95 ALA A CA 1
ATOM 749 C C . ALA A 1 95 ? 27.817 -3.556 -6.824 1.00 78.44 95 ALA A C 1
ATOM 751 O O . ALA A 1 95 ? 27.134 -4.412 -6.256 1.00 78.44 95 ALA A O 1
ATOM 752 N N . ARG A 1 96 ? 28.743 -2.842 -6.172 1.00 81.25 96 ARG A N 1
ATOM 753 C CA . ARG A 1 96 ? 29.036 -3.023 -4.740 1.00 81.25 96 ARG A CA 1
ATOM 754 C C . ARG A 1 96 ? 27.863 -2.648 -3.845 1.00 81.25 96 ARG A C 1
ATOM 756 O O . ARG A 1 96 ? 27.547 -3.405 -2.932 1.00 81.25 96 ARG A O 1
ATOM 763 N N . SER A 1 97 ? 27.178 -1.534 -4.114 1.00 72.75 97 SER A N 1
ATOM 764 C CA . SER A 1 97 ? 25.958 -1.156 -3.384 1.00 72.75 97 SER A CA 1
ATOM 765 C C . SER A 1 97 ? 24.854 -2.212 -3.500 1.00 72.75 97 SER A C 1
ATOM 767 O O . SER A 1 97 ? 24.025 -2.343 -2.604 1.00 72.75 97 SER A O 1
ATOM 769 N N . LEU A 1 98 ? 24.867 -2.997 -4.577 1.00 70.38 98 LEU A N 1
ATOM 770 C CA . LEU A 1 98 ? 23.942 -4.103 -4.815 1.00 70.38 98 LEU A CA 1
ATOM 771 C C . LEU A 1 98 ? 24.425 -5.446 -4.243 1.00 70.38 98 LEU A C 1
ATOM 773 O O . LEU A 1 98 ? 23.759 -6.461 -4.436 1.00 70.38 98 LEU A O 1
ATOM 777 N N . GLY A 1 99 ? 25.554 -5.465 -3.527 1.00 71.44 99 GLY A N 1
ATOM 778 C CA . GLY A 1 99 ? 26.090 -6.651 -2.854 1.00 71.44 99 GLY A CA 1
ATOM 779 C C . GLY A 1 99 ? 27.089 -7.471 -3.672 1.00 71.44 99 GLY A C 1
ATOM 780 O O . GLY A 1 99 ? 27.462 -8.560 -3.240 1.00 71.44 99 GLY A O 1
ATOM 781 N N . SER A 1 100 ? 27.546 -6.981 -4.830 1.00 80.31 100 SER A N 1
ATOM 782 C CA . SER A 1 100 ? 28.668 -7.605 -5.540 1.00 80.31 100 SER A CA 1
ATOM 783 C C . SER A 1 100 ? 29.972 -7.394 -4.765 1.00 80.31 100 SER A C 1
ATOM 785 O O . SER A 1 100 ? 30.323 -6.276 -4.383 1.00 80.31 100 SER A O 1
ATOM 787 N N . THR A 1 101 ? 30.720 -8.476 -4.564 1.00 80.62 101 THR A N 1
ATOM 788 C CA . THR A 1 101 ? 32.034 -8.453 -3.909 1.00 80.62 101 THR A CA 1
ATOM 789 C C . THR A 1 101 ? 33.161 -8.042 -4.854 1.00 80.62 101 THR A C 1
ATOM 791 O O . THR A 1 101 ? 34.172 -7.511 -4.407 1.00 80.62 101 THR A O 1
ATOM 794 N N . ASP A 1 102 ? 33.004 -8.283 -6.157 1.00 84.56 102 ASP A N 1
ATOM 795 C CA . ASP A 1 102 ? 34.008 -7.993 -7.189 1.00 84.56 102 ASP A CA 1
ATOM 796 C C . ASP A 1 102 ? 33.760 -6.659 -7.913 1.00 84.56 102 ASP A C 1
ATOM 798 O O . ASP A 1 102 ? 34.590 -6.208 -8.701 1.00 84.56 102 ASP A O 1
ATOM 802 N N . GLY A 1 103 ? 32.642 -5.989 -7.617 1.00 80.50 103 GLY A N 1
ATOM 803 C CA . GLY A 1 103 ? 32.230 -4.766 -8.295 1.00 80.50 103 GLY A CA 1
ATOM 804 C C . GLY A 1 103 ? 31.820 -5.005 -9.751 1.00 80.50 103 GLY A C 1
ATOM 805 O O . GLY A 1 103 ? 31.890 -4.076 -10.554 1.00 80.50 103 GLY A O 1
ATOM 806 N N . ILE A 1 104 ? 31.418 -6.232 -10.099 1.00 80.50 104 ILE A N 1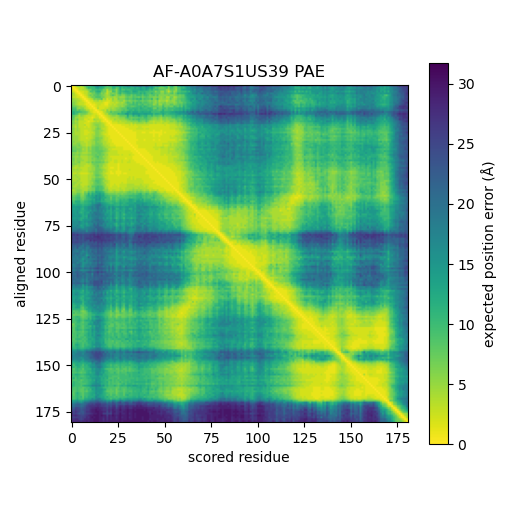
ATOM 807 C CA . ILE A 1 104 ? 30.913 -6.606 -11.422 1.00 80.50 104 ILE A CA 1
ATOM 808 C C . ILE A 1 104 ? 29.404 -6.857 -11.334 1.00 80.50 104 ILE A C 1
ATOM 810 O O . ILE A 1 104 ? 28.924 -7.606 -10.482 1.00 80.50 104 ILE A O 1
ATOM 814 N N . LEU A 1 105 ? 28.642 -6.249 -12.248 1.00 75.81 105 LEU A N 1
ATOM 815 C CA . LEU A 1 105 ? 27.214 -6.530 -12.402 1.00 75.81 105 LEU A CA 1
ATOM 816 C C . LEU A 1 105 ? 27.021 -7.891 -13.078 1.00 75.81 105 LEU A C 1
ATOM 818 O O . LEU A 1 105 ? 27.283 -8.060 -14.270 1.00 75.81 105 LEU A O 1
ATOM 822 N N . GLN A 1 106 ? 26.545 -8.865 -12.313 1.00 78.88 106 GLN A N 1
ATOM 823 C CA . GLN A 1 106 ? 26.180 -10.183 -12.814 1.00 78.88 106 GLN A CA 1
ATOM 824 C C . GLN A 1 106 ? 24.788 -10.168 -13.458 1.00 78.88 106 GLN A C 1
ATOM 826 O O . GLN A 1 106 ? 23.921 -9.340 -13.159 1.00 78.88 106 GLN A O 1
ATOM 831 N N . ARG A 1 107 ? 24.544 -11.131 -14.351 1.00 73.31 107 ARG A N 1
ATOM 832 C CA . ARG A 1 107 ? 23.259 -11.271 -15.043 1.00 73.31 107 ARG A CA 1
ATOM 833 C C . ARG A 1 107 ? 22.141 -11.530 -14.028 1.00 73.31 107 ARG A C 1
ATOM 835 O O . ARG A 1 107 ? 22.214 -12.480 -13.259 1.00 73.31 107 ARG A O 1
ATOM 842 N N . GLY A 1 108 ? 21.095 -10.706 -14.057 1.00 70.81 108 GLY A N 1
ATOM 843 C CA . GLY A 1 108 ? 19.955 -10.810 -13.139 1.00 70.81 108 GLY A CA 1
ATOM 844 C C . GLY A 1 108 ? 20.051 -9.929 -11.890 1.00 70.81 108 GLY A C 1
ATOM 845 O O . GLY A 1 108 ? 19.044 -9.798 -11.198 1.00 70.81 108 GLY A O 1
ATOM 846 N N . MET A 1 109 ? 21.190 -9.266 -11.641 1.00 76.00 109 MET A N 1
ATOM 847 C CA . MET A 1 109 ? 21.291 -8.276 -10.561 1.00 76.00 109 MET A CA 1
ATOM 848 C C . MET A 1 109 ? 20.311 -7.122 -10.770 1.00 76.00 109 MET A C 1
ATOM 850 O O . MET A 1 109 ? 19.619 -6.774 -9.824 1.00 76.00 109 MET A O 1
ATOM 854 N N . ASP A 1 110 ? 20.151 -6.623 -12.003 1.00 72.00 110 ASP A N 1
ATOM 855 C CA . ASP A 1 110 ? 19.180 -5.567 -12.341 1.00 72.00 110 ASP A CA 1
ATOM 856 C C . ASP A 1 110 ? 17.764 -5.894 -11.858 1.00 72.00 110 ASP A C 1
ATOM 858 O O . ASP A 1 110 ? 17.095 -5.033 -11.302 1.00 72.00 110 ASP A O 1
ATOM 862 N N . LYS A 1 111 ? 17.323 -7.153 -11.994 1.00 75.31 111 LYS A N 1
ATOM 863 C CA . LYS A 1 111 ? 16.004 -7.586 -11.518 1.00 75.31 111 LYS A CA 1
ATOM 864 C C . LYS A 1 111 ? 15.913 -7.530 -9.992 1.00 75.31 111 LYS A C 1
ATOM 866 O O . LYS A 1 111 ? 14.916 -7.061 -9.459 1.00 75.31 111 LYS A O 1
ATOM 871 N N . GLN A 1 112 ? 16.964 -7.963 -9.296 1.00 73.88 112 GLN A N 1
ATOM 872 C CA . GLN A 1 112 ? 17.024 -7.876 -7.836 1.00 73.88 112 GLN A CA 1
ATOM 873 C C . GLN A 1 112 ? 17.019 -6.419 -7.361 1.00 73.88 112 GLN A C 1
ATOM 875 O O . GLN A 1 112 ? 16.401 -6.109 -6.345 1.00 73.88 112 GLN A O 1
ATOM 880 N N . VAL A 1 113 ? 17.678 -5.515 -8.094 1.00 72.38 113 VAL A N 1
ATOM 881 C CA . VAL A 1 113 ? 17.618 -4.077 -7.803 1.00 72.38 113 VAL A CA 1
ATOM 882 C C . VAL A 1 113 ? 16.229 -3.537 -8.057 1.00 72.38 113 VAL A C 1
ATOM 884 O O . VAL A 1 113 ? 15.693 -2.821 -7.223 1.00 72.38 113 VAL A O 1
ATOM 887 N N . GLU A 1 114 ? 15.642 -3.881 -9.201 1.00 74.56 114 GLU A N 1
ATOM 888 C CA . GLU A 1 114 ? 14.315 -3.424 -9.579 1.00 74.56 114 GLU A CA 1
ATOM 889 C C . GLU A 1 114 ? 13.297 -3.805 -8.499 1.00 74.56 114 GLU A C 1
ATOM 891 O O . GLU A 1 114 ? 12.580 -2.932 -8.013 1.00 74.56 114 GLU A O 1
ATOM 896 N N . GLU A 1 115 ? 13.325 -5.058 -8.041 1.00 73.81 115 GLU A N 1
ATOM 897 C CA . GLU A 1 115 ? 12.484 -5.569 -6.954 1.00 73.81 115 GLU A CA 1
ATOM 898 C C . GLU A 1 115 ? 12.741 -4.869 -5.608 1.00 73.81 115 GLU A C 1
ATOM 900 O O . GLU A 1 115 ? 11.795 -4.610 -4.867 1.00 73.81 115 GLU A O 1
ATOM 905 N N . ARG A 1 116 ? 13.995 -4.527 -5.282 1.00 70.94 116 ARG A N 1
ATOM 906 C CA . ARG A 1 116 ? 14.347 -3.833 -4.026 1.00 70.94 116 ARG A CA 1
ATOM 907 C C . ARG A 1 116 ? 14.057 -2.335 -4.045 1.00 70.94 116 ARG A C 1
ATOM 909 O O . ARG A 1 116 ? 13.809 -1.753 -2.995 1.00 70.94 116 ARG A O 1
ATOM 916 N N . CYS A 1 117 ? 14.134 -1.708 -5.213 1.00 72.62 117 CYS A N 1
ATOM 917 C CA . CYS A 1 117 ? 13.898 -0.278 -5.396 1.00 72.62 117 CYS A CA 1
ATOM 918 C C . CYS A 1 117 ? 12.426 0.046 -5.674 1.00 72.62 117 CYS A C 1
ATOM 920 O O . CYS A 1 117 ? 12.061 1.220 -5.652 1.00 72.62 117 CYS A O 1
ATOM 922 N N . GLY A 1 118 ? 11.588 -0.958 -5.953 1.00 71.25 118 GLY A N 1
ATOM 923 C CA . GLY A 1 118 ? 10.141 -0.783 -5.990 1.00 71.25 118 GLY A CA 1
ATOM 924 C C . GLY A 1 118 ? 9.644 -0.301 -4.630 1.00 71.25 118 GLY A C 1
ATOM 925 O O . GLY A 1 118 ? 9.899 -0.936 -3.604 1.00 71.25 118 GLY A O 1
ATOM 926 N N . VAL A 1 119 ? 8.947 0.833 -4.602 1.00 72.06 119 VAL A N 1
ATOM 927 C CA . VAL A 1 119 ? 8.386 1.349 -3.356 1.00 72.06 119 VAL A CA 1
ATOM 928 C C . VAL A 1 119 ? 7.164 0.506 -3.032 1.00 72.06 119 VAL A C 1
ATOM 930 O O . VAL A 1 119 ? 6.212 0.443 -3.812 1.00 72.06 119 VAL A O 1
ATOM 933 N N . ARG A 1 120 ? 7.194 -0.168 -1.882 1.00 72.88 120 ARG A N 1
ATOM 934 C CA . ARG A 1 120 ? 6.018 -0.862 -1.361 1.00 72.88 120 ARG A CA 1
ATOM 935 C C . ARG A 1 120 ? 5.106 0.173 -0.733 1.00 72.88 120 ARG A C 1
ATOM 937 O O . ARG A 1 120 ? 5.507 0.874 0.192 1.00 72.88 120 ARG A O 1
ATOM 944 N N . ILE A 1 121 ? 3.892 0.255 -1.245 1.00 73.94 121 ILE A N 1
ATOM 945 C CA . ILE A 1 121 ? 2.857 1.154 -0.757 1.00 73.94 121 ILE A CA 1
ATOM 946 C C . ILE A 1 121 ? 1.651 0.330 -0.320 1.00 73.94 121 ILE A C 1
ATOM 948 O O . ILE A 1 121 ? 1.437 -0.795 -0.777 1.00 73.94 121 ILE A O 1
ATOM 952 N N . VAL A 1 122 ? 0.852 0.906 0.566 1.00 77.25 122 VAL A N 1
ATOM 953 C CA . VAL A 1 122 ? -0.481 0.399 0.876 1.00 77.25 122 VAL A CA 1
ATOM 954 C C . VAL A 1 122 ? -1.470 1.411 0.330 1.00 77.25 122 VAL A C 1
ATOM 956 O O . VAL A 1 122 ? -1.372 2.598 0.637 1.00 77.25 122 VAL A O 1
ATOM 959 N N . ALA A 1 123 ? -2.401 0.948 -0.496 1.00 78.75 123 ALA A N 1
ATOM 960 C CA . ALA A 1 123 ? -3.437 1.788 -1.076 1.00 78.75 123 ALA A CA 1
ATOM 961 C C . ALA A 1 123 ? -4.820 1.334 -0.606 1.00 78.75 123 ALA A C 1
ATOM 963 O O . ALA A 1 123 ? -5.107 0.137 -0.532 1.00 78.75 123 ALA A O 1
ATOM 964 N N . LEU A 1 124 ? -5.679 2.305 -0.297 1.00 82.94 124 LEU A N 1
ATOM 965 C CA . LEU A 1 124 ? -7.059 2.073 0.115 1.00 82.94 124 LEU A CA 1
ATOM 966 C C . LEU A 1 124 ? -8.008 2.448 -1.019 1.00 82.94 124 LEU A C 1
ATOM 968 O O . LEU A 1 124 ? -8.154 3.620 -1.360 1.00 82.94 124 LEU A O 1
ATOM 972 N N . PHE A 1 125 ? -8.695 1.444 -1.557 1.00 84.19 125 PHE A N 1
ATOM 973 C CA . PHE A 1 125 ? -9.733 1.618 -2.569 1.00 84.19 125 PHE A CA 1
ATOM 974 C C . PHE A 1 125 ? -11.082 1.300 -1.939 1.00 84.19 125 PHE A C 1
ATOM 976 O O . PHE A 1 125 ? -11.447 0.139 -1.784 1.00 84.19 125 PHE A O 1
ATOM 983 N N . THR A 1 126 ? -11.820 2.336 -1.543 1.00 83.00 126 THR A N 1
ATOM 984 C CA . THR A 1 126 ? -13.028 2.200 -0.708 1.00 83.00 126 THR A CA 1
ATOM 985 C C . THR A 1 126 ? -14.114 1.325 -1.327 1.00 83.00 126 THR A C 1
ATOM 987 O O . THR A 1 126 ? -14.800 0.616 -0.598 1.00 83.00 126 THR A O 1
ATOM 990 N N . LEU A 1 127 ? -14.271 1.339 -2.654 1.00 85.25 127 LEU A N 1
ATOM 991 C CA . LEU A 1 127 ? -15.219 0.462 -3.348 1.00 85.25 127 LEU A CA 1
ATOM 992 C C . LEU A 1 127 ? -14.752 -0.996 -3.332 1.00 85.25 127 LEU A C 1
ATOM 994 O O . LEU A 1 127 ? -15.538 -1.888 -3.023 1.00 85.25 127 LEU A O 1
ATOM 998 N N . THR A 1 128 ? -13.470 -1.230 -3.599 1.00 85.25 128 THR A N 1
ATOM 999 C CA . THR A 1 128 ? -12.880 -2.573 -3.647 1.00 85.25 128 THR A CA 1
ATOM 1000 C C . THR A 1 128 ? -12.797 -3.207 -2.261 1.00 85.25 128 THR A C 1
ATOM 1002 O O . THR A 1 128 ? -13.016 -4.403 -2.121 1.00 85.25 128 THR A O 1
ATOM 1005 N N . ALA A 1 129 ? -12.581 -2.404 -1.216 1.00 84.50 129 ALA A N 1
ATOM 1006 C CA . ALA A 1 129 ? -12.563 -2.850 0.178 1.00 84.50 129 ALA A CA 1
ATOM 1007 C C . ALA A 1 129 ? -13.903 -3.444 0.660 1.00 84.50 129 ALA A C 1
ATOM 1009 O O . ALA A 1 129 ? -13.958 -4.070 1.713 1.00 84.50 129 ALA A O 1
ATOM 1010 N N . ARG A 1 130 ? -14.995 -3.250 -0.093 1.00 87.56 130 ARG A N 1
ATOM 1011 C CA . ARG A 1 130 ? -16.312 -3.833 0.209 1.00 87.56 130 ARG A CA 1
ATOM 1012 C C . ARG A 1 130 ? -16.516 -5.226 -0.387 1.00 87.56 130 ARG A C 1
ATOM 1014 O O . ARG A 1 130 ? -17.546 -5.834 -0.111 1.00 87.56 130 ARG A O 1
ATOM 1021 N N . ILE A 1 131 ? -15.607 -5.689 -1.242 1.00 90.94 131 ILE A N 1
ATOM 1022 C CA . ILE A 1 131 ? -15.733 -6.962 -1.953 1.00 90.94 131 ILE A CA 1
ATOM 1023 C C . ILE A 1 131 ? -15.274 -8.080 -1.030 1.00 90.94 131 ILE A C 1
ATOM 1025 O O . ILE A 1 131 ? -14.138 -8.058 -0.571 1.00 90.94 131 ILE A O 1
ATOM 1029 N N . ASN A 1 132 ? -16.142 -9.059 -0.784 1.00 91.12 132 ASN A N 1
ATOM 1030 C CA . ASN A 1 132 ? -15.854 -10.144 0.144 1.00 91.12 132 ASN A CA 1
ATOM 1031 C C . ASN A 1 132 ? -14.794 -11.124 -0.376 1.00 91.12 132 ASN A C 1
ATOM 1033 O O . ASN A 1 132 ? -14.537 -11.257 -1.578 1.00 91.12 132 ASN A O 1
ATOM 1037 N N . HIS A 1 133 ? -14.201 -11.852 0.568 1.00 89.50 133 HIS A N 1
ATOM 1038 C CA . HIS A 1 133 ? -13.254 -12.913 0.273 1.00 89.50 133 HIS A CA 1
ATOM 1039 C C . HIS A 1 133 ? -13.944 -14.211 -0.166 1.00 89.50 133 HIS A C 1
ATOM 1041 O O . HIS A 1 133 ? -14.880 -14.665 0.487 1.00 89.50 133 HIS A O 1
ATOM 1047 N N . SER A 1 134 ? -13.397 -14.868 -1.189 1.00 91.31 134 SER A N 1
ATOM 1048 C CA . SER A 1 134 ? -13.608 -16.294 -1.462 1.00 91.31 134 SER A CA 1
ATOM 1049 C C . SER A 1 134 ? -12.284 -16.962 -1.850 1.00 91.31 134 SER A C 1
ATOM 1051 O O . SER A 1 134 ? -11.476 -16.371 -2.568 1.00 91.31 134 SER A O 1
ATOM 1053 N N . CYS A 1 135 ? -12.060 -18.204 -1.404 1.00 88.44 135 CYS A N 1
ATOM 1054 C CA . CYS A 1 135 ? -10.967 -19.047 -1.912 1.00 88.44 135 CYS A CA 1
ATOM 1055 C C . CYS A 1 135 ? -11.223 -19.520 -3.356 1.00 88.44 135 CYS A C 1
ATOM 1057 O O . CYS A 1 135 ? -10.274 -19.845 -4.064 1.00 88.44 135 CYS A O 1
ATOM 1059 N N . ASP A 1 136 ? -12.489 -19.538 -3.781 1.00 91.50 136 ASP A N 1
ATOM 1060 C CA . ASP A 1 136 ? -12.936 -19.772 -5.158 1.00 91.50 136 ASP A CA 1
ATOM 1061 C C . ASP A 1 136 ? -13.537 -18.467 -5.706 1.00 91.50 136 ASP A C 1
ATOM 1063 O O . ASP A 1 136 ? -14.753 -18.280 -5.785 1.00 91.50 136 ASP A O 1
ATOM 1067 N N . MET A 1 137 ? -12.660 -17.486 -5.924 1.00 93.88 137 MET A N 1
ATOM 1068 C CA . MET A 1 137 ? -13.030 -16.126 -6.322 1.00 93.88 137 MET A CA 1
ATOM 1069 C C . MET A 1 137 ? -13.516 -16.054 -7.776 1.00 93.88 137 MET A C 1
ATOM 1071 O O . MET A 1 137 ? -13.009 -16.762 -8.648 1.00 93.88 137 MET A O 1
ATOM 1075 N N . ASN A 1 138 ? -14.440 -15.135 -8.063 1.00 95.56 138 ASN A N 1
ATOM 1076 C CA . ASN A 1 138 ? -14.937 -14.882 -9.423 1.00 95.56 138 ASN A CA 1
ATOM 1077 C C . ASN A 1 138 ? -14.409 -13.587 -10.055 1.00 95.56 138 ASN A C 1
ATOM 1079 O O . ASN A 1 138 ? -14.655 -13.335 -11.236 1.00 95.56 138 ASN A O 1
ATOM 1083 N N . ALA A 1 139 ? -13.638 -12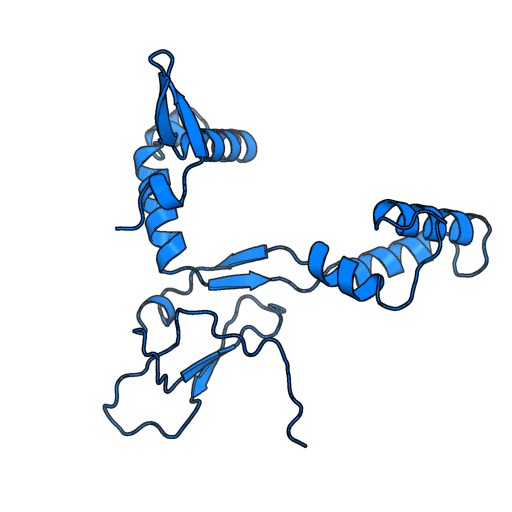.802 -9.303 1.00 93.69 139 ALA A N 1
ATOM 1084 C CA . ALA A 1 139 ? -12.929 -11.636 -9.795 1.00 93.69 139 ALA A CA 1
ATOM 1085 C C . ALA A 1 139 ? -11.502 -11.559 -9.234 1.00 93.69 139 ALA A C 1
ATOM 1087 O O . ALA A 1 139 ? -11.185 -12.112 -8.182 1.00 93.69 139 ALA A O 1
ATOM 1088 N N . GLU A 1 140 ? -10.637 -10.839 -9.940 1.00 90.62 140 GLU A N 1
ATOM 1089 C CA . GLU A 1 140 ? -9.270 -10.537 -9.529 1.00 90.62 140 GLU A CA 1
ATOM 1090 C C . GLU A 1 140 ? -8.993 -9.034 -9.599 1.00 90.62 140 GLU A C 1
ATOM 1092 O O . GLU A 1 140 ? -9.487 -8.330 -10.483 1.00 90.62 140 GLU A O 1
ATOM 1097 N N . VAL A 1 141 ? -8.180 -8.546 -8.661 1.00 86.25 141 VAL A N 1
ATOM 1098 C CA . VAL A 1 141 ? -7.698 -7.163 -8.654 1.00 86.25 141 VAL A CA 1
ATOM 1099 C C . VAL A 1 141 ? -6.393 -7.098 -9.437 1.00 86.25 141 VAL A C 1
ATOM 1101 O O . VAL A 1 141 ? -5.428 -7.786 -9.103 1.00 86.25 141 VAL A O 1
ATOM 1104 N N . ARG A 1 142 ? -6.342 -6.254 -10.466 1.00 84.19 142 ARG A N 1
ATOM 1105 C CA . ARG A 1 142 ? -5.132 -5.978 -11.241 1.00 84.19 142 ARG A CA 1
ATOM 1106 C C . ARG A 1 142 ? -4.691 -4.543 -10.991 1.00 84.19 142 ARG A C 1
ATOM 1108 O O . ARG A 1 142 ? -5.399 -3.597 -11.313 1.00 84.19 142 ARG A O 1
ATOM 1115 N N . SER A 1 143 ? -3.490 -4.381 -10.455 1.00 71.69 143 SER A N 1
ATOM 1116 C CA . SER A 1 143 ? -2.780 -3.104 -10.458 1.00 71.69 143 SER A CA 1
ATOM 1117 C C . SER A 1 143 ? -1.848 -3.107 -11.666 1.00 71.69 143 SER A C 1
ATOM 1119 O O . SER A 1 143 ? -0.941 -3.941 -11.712 1.00 71.69 143 SER A O 1
ATOM 1121 N N . GLN A 1 144 ? -2.069 -2.236 -12.652 1.00 65.75 144 GLN A N 1
ATOM 1122 C CA . GLN A 1 144 ? -1.282 -2.154 -13.895 1.00 65.75 144 GLN A CA 1
ATOM 1123 C C . GLN A 1 144 ? 0.145 -1.635 -13.634 1.00 65.75 144 GLN A C 1
ATOM 1125 O O . GLN A 1 144 ? 0.493 -0.527 -14.023 1.00 65.75 144 GLN A O 1
ATOM 1130 N N . GLU A 1 145 ? 0.949 -2.379 -12.871 1.00 61.38 145 GLU A N 1
ATOM 1131 C CA . GLU A 1 145 ? 2.261 -1.952 -12.354 1.00 61.38 145 GLU A CA 1
ATOM 1132 C C . GLU A 1 145 ? 2.231 -0.592 -11.620 1.00 61.38 145 GLU A C 1
ATOM 1134 O O . GLU A 1 145 ? 3.267 0.027 -11.391 1.00 61.38 145 GLU A O 1
ATOM 1139 N N . TYR A 1 146 ? 1.034 -0.142 -11.227 1.00 61.62 146 TYR A N 1
ATOM 1140 C CA . TYR A 1 146 ? 0.777 1.145 -10.588 1.00 61.62 146 TYR A CA 1
ATOM 1141 C C . TYR A 1 146 ? 1.354 2.339 -11.373 1.00 61.62 146 TYR A C 1
ATOM 1143 O O . TYR A 1 146 ? 1.981 3.234 -10.805 1.00 61.62 146 TYR A O 1
ATOM 1151 N N . VAL A 1 147 ? 1.178 2.324 -12.702 1.00 60.12 147 VAL A N 1
ATOM 1152 C CA . VAL A 1 147 ? 1.512 3.463 -13.581 1.00 60.12 147 VAL A CA 1
ATOM 1153 C C . VAL A 1 147 ? 0.601 4.662 -13.285 1.00 60.12 147 VAL A C 1
ATOM 1155 O O . VAL A 1 147 ? 1.034 5.811 -13.375 1.00 60.12 147 VAL A O 1
ATOM 1158 N N . ASP A 1 148 ? -0.636 4.394 -12.872 1.00 65.69 148 ASP A N 1
ATOM 1159 C CA . ASP A 1 148 ? -1.622 5.346 -12.379 1.00 65.69 148 ASP A CA 1
ATOM 1160 C C . ASP A 1 148 ? -2.253 4.858 -11.057 1.00 65.69 148 ASP A C 1
ATOM 1162 O O . ASP A 1 148 ? -2.152 3.689 -10.684 1.00 65.69 148 ASP A O 1
ATOM 1166 N N . ASN A 1 149 ? -2.878 5.773 -10.301 1.00 70.25 149 ASN A N 1
ATOM 1167 C CA . ASN A 1 149 ? -3.552 5.482 -9.023 1.00 70.25 149 ASN A CA 1
ATOM 1168 C C . ASN A 1 149 ? -4.892 4.746 -9.243 1.00 70.25 149 ASN A C 1
ATOM 1170 O O . ASN A 1 149 ? -5.931 5.151 -8.718 1.00 70.25 149 ASN A O 1
ATOM 1174 N N . HIS A 1 150 ? -4.878 3.698 -10.063 1.00 78.19 150 HIS A N 1
ATOM 1175 C CA . HIS A 1 150 ? -6.041 2.936 -10.484 1.00 78.19 150 HIS A CA 1
ATOM 1176 C C . HIS A 1 150 ? -5.814 1.432 -10.292 1.00 78.19 150 HIS A C 1
ATOM 1178 O O . HIS A 1 150 ? -4.697 0.922 -10.401 1.00 78.19 150 HIS A O 1
ATOM 1184 N N . ILE A 1 151 ? -6.900 0.713 -10.010 1.00 82.62 151 ILE A N 1
ATOM 1185 C CA . ILE A 1 151 ? -6.933 -0.748 -10.015 1.00 82.62 151 ILE A CA 1
ATOM 1186 C C . ILE A 1 151 ? -8.129 -1.223 -10.829 1.00 82.62 151 ILE A C 1
ATOM 1188 O O . ILE A 1 151 ? -9.221 -0.667 -10.728 1.00 82.62 151 ILE A O 1
ATOM 1192 N N . ASP A 1 152 ? -7.925 -2.280 -11.604 1.00 87.44 152 ASP A N 1
ATOM 1193 C CA . ASP A 1 152 ? -8.993 -2.952 -12.328 1.00 87.44 152 ASP A CA 1
ATOM 1194 C C . ASP A 1 152 ? -9.521 -4.122 -11.504 1.00 87.44 152 ASP A C 1
ATOM 1196 O O . ASP A 1 152 ? -8.750 -4.893 -10.930 1.00 87.44 152 ASP A O 1
ATOM 1200 N N . LEU A 1 153 ? -10.839 -4.297 -11.505 1.00 89.12 153 LEU A N 1
ATOM 1201 C CA . LEU A 1 153 ? -11.479 -5.520 -11.045 1.00 89.12 153 LEU A CA 1
ATOM 1202 C C . LEU A 1 153 ? -11.952 -6.298 -12.271 1.00 89.12 153 LEU A C 1
ATOM 1204 O O . LEU A 1 153 ? -12.833 -5.841 -12.998 1.00 89.12 153 LEU A O 1
ATOM 1208 N N . VAL A 1 154 ? -11.348 -7.456 -12.516 1.00 92.75 154 VAL A N 1
ATOM 1209 C CA . VAL A 1 154 ? -11.588 -8.245 -13.727 1.00 92.75 154 VAL A CA 1
ATOM 1210 C C . VAL A 1 154 ? -12.218 -9.573 -13.351 1.00 92.75 154 VAL A C 1
ATOM 1212 O O . VAL A 1 154 ? -11.710 -10.271 -12.480 1.00 92.75 154 VAL A O 1
ATOM 1215 N N . ALA A 1 155 ? -13.312 -9.937 -14.017 1.00 95.38 155 ALA A N 1
ATOM 1216 C CA . ALA A 1 155 ? -13.922 -11.249 -13.842 1.00 95.38 155 ALA A CA 1
ATOM 1217 C C . ALA A 1 155 ? -12.931 -12.352 -14.259 1.00 95.38 155 ALA A C 1
ATOM 1219 O O . ALA A 1 155 ? -12.358 -12.307 -15.350 1.00 95.38 155 ALA A O 1
ATOM 1220 N N . SER A 1 156 ? -12.718 -13.336 -13.385 1.00 93.81 156 SER A N 1
ATOM 1221 C CA . SER A 1 156 ? -11.856 -14.497 -13.649 1.00 93.81 156 SER A CA 1
ATOM 1222 C C . SER A 1 156 ? -12.612 -15.644 -14.332 1.00 93.81 156 SER A C 1
ATOM 1224 O O . SER A 1 156 ? -11.992 -16.544 -14.899 1.00 93.81 156 SER A O 1
ATOM 1226 N N . ARG A 1 157 ? -13.947 -15.598 -14.286 1.00 94.25 157 ARG A N 1
ATOM 1227 C CA . ARG A 1 157 ? -14.899 -16.520 -14.918 1.00 94.25 157 ARG A CA 1
ATOM 1228 C C . ARG A 1 157 ? -16.226 -15.804 -15.175 1.00 94.25 157 ARG A C 1
ATOM 1230 O O . ARG A 1 157 ? -16.407 -14.676 -14.723 1.00 94.25 157 ARG A O 1
ATOM 1237 N N . ASP A 1 158 ? -17.157 -16.466 -15.855 1.00 97.69 158 ASP A N 1
ATOM 1238 C CA . ASP A 1 158 ? -18.525 -15.960 -15.995 1.00 97.69 158 ASP A CA 1
ATOM 1239 C C . ASP A 1 158 ? -19.180 -15.767 -14.613 1.00 97.69 158 ASP A C 1
ATOM 1241 O O . ASP A 1 158 ? -18.997 -16.588 -13.705 1.00 97.69 158 ASP A O 1
ATOM 1245 N N . ILE A 1 159 ? -19.930 -14.669 -14.464 1.00 97.69 159 ILE A N 1
ATOM 1246 C CA . ILE A 1 159 ? -20.632 -14.269 -13.235 1.00 97.69 159 ILE A CA 1
ATOM 1247 C C . ILE A 1 159 ? -22.119 -14.136 -13.562 1.00 97.69 159 ILE A C 1
ATOM 1249 O O . ILE A 1 159 ? -22.499 -13.371 -14.453 1.00 97.69 159 ILE A O 1
ATOM 1253 N N . ALA A 1 160 ? -22.969 -14.883 -12.860 1.00 97.62 160 ALA A N 1
ATOM 1254 C CA . ALA A 1 160 ? -24.408 -14.842 -13.093 1.00 97.62 160 ALA A CA 1
ATOM 1255 C C . ALA A 1 160 ? -25.046 -13.551 -12.531 1.00 97.62 160 ALA A C 1
ATOM 1257 O O . ALA A 1 160 ? -24.554 -12.985 -11.551 1.00 97.62 160 ALA A O 1
ATOM 1258 N N . PRO A 1 161 ? -26.180 -13.074 -13.084 1.00 97.81 161 PRO A N 1
ATOM 1259 C CA . PRO A 1 161 ? -26.910 -11.954 -12.496 1.00 97.81 161 PRO A CA 1
ATOM 1260 C C . PRO A 1 161 ? -27.305 -12.235 -11.038 1.00 97.81 161 PRO A C 1
ATOM 1262 O O . PRO A 1 161 ? -27.964 -13.232 -10.750 1.00 97.81 161 PRO A O 1
ATOM 1265 N N . GLY A 1 162 ? -26.916 -11.341 -10.127 1.00 97.19 162 GLY A N 1
ATOM 1266 C CA . GLY A 1 162 ? -27.167 -11.481 -8.688 1.00 97.19 162 GLY A CA 1
ATOM 1267 C C . GLY A 1 162 ? -26.147 -12.342 -7.934 1.00 97.19 162 GLY A C 1
ATOM 1268 O O . GLY A 1 162 ? -26.234 -12.420 -6.711 1.00 97.19 162 GLY A O 1
ATOM 1269 N N . GLU A 1 163 ? -25.178 -12.952 -8.622 1.00 97.25 163 GLU A N 1
ATOM 1270 C CA . GLU A 1 163 ? -24.038 -13.598 -7.972 1.00 97.25 163 GLU A CA 1
ATOM 1271 C C . GLU A 1 163 ? -23.156 -12.546 -7.283 1.00 97.25 163 GLU A C 1
ATOM 1273 O O . GLU A 1 163 ? -22.882 -11.476 -7.832 1.00 97.25 163 GLU A O 1
ATOM 1278 N N . GLU A 1 164 ? -22.714 -12.845 -6.062 1.00 96.94 164 GLU A N 1
ATOM 1279 C CA . GLU A 1 164 ? -21.819 -11.969 -5.315 1.00 96.94 164 GLU A CA 1
ATOM 1280 C C . GLU A 1 164 ? -20.429 -11.933 -5.957 1.00 96.94 164 GLU A C 1
ATOM 1282 O O . GLU A 1 164 ? -19.829 -12.968 -6.244 1.00 96.94 164 GLU A O 1
ATOM 1287 N N . ILE A 1 165 ? -19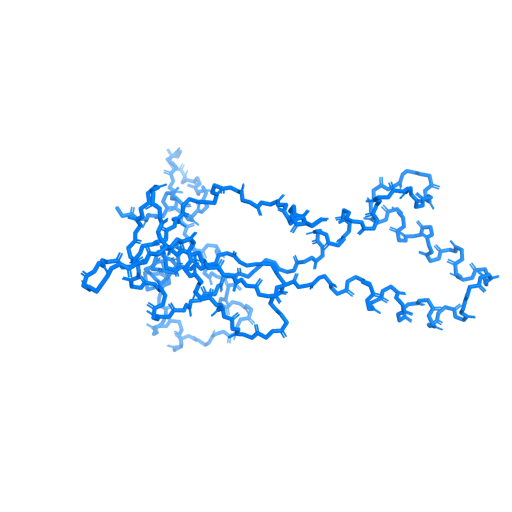.888 -10.730 -6.145 1.00 95.94 165 ILE A N 1
ATOM 1288 C CA . ILE A 1 165 ? -18.509 -10.551 -6.596 1.00 95.94 165 ILE A CA 1
ATOM 1289 C C . ILE A 1 165 ? -17.575 -10.808 -5.411 1.00 95.94 165 ILE A C 1
ATOM 1291 O O . ILE A 1 165 ? -17.739 -10.208 -4.349 1.00 95.94 165 ILE A O 1
ATOM 1295 N N . THR A 1 166 ? -16.583 -11.673 -5.604 1.00 94.69 166 THR A N 1
ATOM 1296 C CA . THR A 1 166 ? -15.615 -12.063 -4.572 1.00 94.69 166 THR A CA 1
ATOM 1297 C C . THR A 1 166 ? -14.185 -12.038 -5.105 1.00 94.69 166 THR A C 1
ATOM 1299 O O . THR A 1 166 ? -13.946 -12.297 -6.286 1.00 94.69 166 THR A O 1
ATOM 1302 N N . ILE A 1 167 ? -13.227 -11.742 -4.222 1.00 91.25 167 ILE A N 1
ATOM 1303 C CA . ILE A 1 167 ? -11.780 -11.727 -4.504 1.00 91.25 167 ILE A CA 1
ATOM 1304 C C . ILE A 1 167 ? -11.019 -12.610 -3.505 1.00 91.25 167 ILE A C 1
ATOM 1306 O O . ILE A 1 167 ? -11.530 -12.970 -2.444 1.00 91.25 167 ILE A O 1
ATOM 1310 N N . SER A 1 168 ? -9.761 -12.941 -3.789 1.00 86.94 168 SER A N 1
ATOM 1311 C CA . SER A 1 168 ? -8.880 -13.550 -2.786 1.00 86.94 168 SER A CA 1
ATOM 1312 C C . SER A 1 168 ? -8.156 -12.473 -1.974 1.00 86.94 168 SER A C 1
ATOM 1314 O O . SER A 1 168 ? -7.443 -11.652 -2.543 1.00 86.94 168 SER A O 1
ATOM 1316 N N . TYR A 1 169 ? -8.289 -12.492 -0.642 1.00 83.06 169 TYR A N 1
ATOM 1317 C CA . TYR A 1 169 ? -7.471 -11.661 0.260 1.00 83.06 169 TYR A CA 1
ATOM 1318 C C . TYR A 1 169 ? -6.090 -12.269 0.488 1.00 83.06 169 TYR A C 1
ATOM 1320 O O . TYR A 1 169 ? -5.124 -11.583 0.817 1.00 83.06 169 TYR A O 1
ATOM 1328 N N . LEU A 1 170 ? -5.998 -13.585 0.319 1.00 77.31 170 LEU A N 1
ATOM 1329 C CA . LEU A 1 170 ? -4.739 -14.288 0.367 1.00 77.31 170 LEU A CA 1
ATOM 1330 C C . LEU A 1 170 ? -4.032 -14.029 -0.957 1.00 77.31 170 LEU A C 1
ATOM 1332 O O . LEU A 1 170 ? -4.596 -14.269 -2.028 1.00 77.31 170 LEU A O 1
ATOM 1336 N N . ASN A 1 171 ? -2.791 -13.559 -0.876 1.00 58.31 171 ASN A N 1
ATOM 1337 C CA . ASN A 1 171 ? -1.874 -13.472 -2.007 1.00 58.31 171 ASN A CA 1
ATOM 1338 C C . ASN A 1 171 ? -1.486 -14.906 -2.430 1.00 58.31 171 ASN A C 1
ATOM 1340 O O . ASN A 1 171 ? -0.355 -15.354 -2.250 1.00 58.31 171 ASN A O 1
ATOM 1344 N N . LEU A 1 172 ? -2.460 -15.672 -2.932 1.00 46.81 172 LEU A N 1
ATOM 1345 C CA . LEU A 1 172 ? -2.270 -16.973 -3.561 1.00 46.81 172 LEU A CA 1
ATOM 1346 C C . LEU A 1 172 ? -1.657 -16.677 -4.924 1.00 46.81 172 LEU A C 1
ATOM 1348 O O . LEU A 1 172 ? -2.348 -16.542 -5.930 1.00 46.81 172 LEU A O 1
ATOM 1352 N N . GLY A 1 173 ? -0.351 -16.418 -4.890 1.00 35.19 173 GLY A N 1
ATOM 1353 C CA . GLY A 1 173 ? 0.405 -15.813 -5.967 1.00 35.19 173 GLY A CA 1
ATOM 1354 C C . GLY A 1 173 ? 0.048 -16.360 -7.344 1.00 35.19 173 GLY A C 1
ATOM 1355 O O . GLY A 1 173 ? 0.327 -17.509 -7.675 1.00 35.19 173 GLY A O 1
ATOM 1356 N N . ARG A 1 174 ? -0.439 -15.467 -8.203 1.00 36.81 174 ARG A N 1
ATOM 1357 C CA . ARG A 1 174 ? -0.009 -15.452 -9.601 1.00 36.81 174 ARG A CA 1
ATOM 1358 C C . ARG A 1 174 ? 1.055 -14.374 -9.774 1.00 36.81 174 ARG A C 1
ATOM 1360 O O . ARG A 1 174 ? 0.927 -13.456 -10.572 1.00 36.81 174 ARG A O 1
ATOM 1367 N N . THR A 1 175 ? 2.160 -14.515 -9.046 1.00 33.75 175 THR A N 1
ATOM 1368 C CA . THR A 1 175 ? 3.443 -13.883 -9.383 1.00 33.75 175 THR A CA 1
ATOM 1369 C C . THR A 1 175 ? 4.074 -14.601 -10.578 1.00 33.75 175 THR A C 1
ATOM 1371 O O . THR A 1 175 ? 5.152 -15.172 -10.491 1.00 33.75 175 THR A O 1
ATOM 1374 N N . ALA A 1 176 ? 3.381 -14.612 -11.712 1.00 29.56 176 ALA A N 1
ATOM 1375 C CA . ALA A 1 176 ? 3.962 -14.845 -13.026 1.00 29.56 176 ALA A CA 1
ATOM 1376 C C . ALA A 1 176 ? 2.883 -14.553 -14.062 1.00 29.56 176 ALA A C 1
ATOM 1378 O O . ALA A 1 176 ? 1.916 -15.304 -14.192 1.00 29.56 176 ALA A O 1
ATOM 1379 N N . GLY A 1 177 ? 3.089 -13.502 -14.853 1.00 29.52 177 GLY A N 1
ATOM 1380 C CA . GLY A 1 177 ? 2.519 -13.446 -16.187 1.00 29.52 177 GLY A CA 1
ATOM 1381 C C . GLY A 1 177 ? 3.008 -14.662 -16.970 1.00 29.52 177 GLY A C 1
ATOM 1382 O O . GLY A 1 177 ? 4.070 -14.631 -17.589 1.00 29.52 177 GLY A O 1
ATOM 1383 N N . ARG A 1 178 ? 2.246 -15.755 -16.927 1.00 25.66 178 ARG A N 1
ATOM 1384 C CA . ARG A 1 178 ? 2.307 -16.778 -17.959 1.00 25.66 178 ARG A CA 1
ATOM 1385 C C . ARG A 1 178 ? 1.580 -16.167 -19.149 1.00 25.66 178 ARG A C 1
ATOM 1387 O O . ARG A 1 178 ? 0.374 -15.953 -19.106 1.00 25.66 178 ARG A O 1
ATOM 1394 N N . LYS A 1 179 ? 2.345 -15.793 -20.176 1.00 30.06 179 LYS A N 1
ATOM 1395 C CA . LYS A 1 179 ? 1.786 -15.538 -21.501 1.00 30.06 179 LYS A CA 1
ATOM 1396 C C . LYS A 1 179 ? 1.144 -16.843 -21.960 1.00 30.06 179 LYS A C 1
ATOM 1398 O O . LYS A 1 179 ? 1.854 -17.738 -22.404 1.00 30.06 179 LYS A O 1
ATOM 1403 N N . ASP A 1 180 ? -0.170 -16.944 -21.844 1.00 31.84 180 ASP A N 1
ATOM 1404 C CA . ASP A 1 180 ? -0.937 -17.871 -22.666 1.00 31.84 180 ASP A CA 1
ATOM 1405 C C . ASP A 1 180 ? -1.104 -17.223 -24.040 1.00 31.84 180 ASP A C 1
ATOM 1407 O O . ASP A 1 180 ? -2.103 -16.555 -24.301 1.00 31.84 180 ASP A O 1
ATOM 1411 N N . ARG A 1 181 ? -0.060 -17.358 -24.869 1.00 29.89 181 ARG A N 1
ATOM 1412 C CA . ARG A 1 181 ? -0.099 -17.466 -26.335 1.00 29.89 181 ARG A CA 1
ATOM 1413 C C . ARG A 1 181 ? 1.167 -18.161 -26.815 1.00 29.89 181 ARG A C 1
ATOM 1415 O O . ARG A 1 181 ? 2.261 -17.646 -26.490 1.00 29.89 181 ARG A O 1
#

Foldseek 3Di:
DCALVNVFDWDQDPVRDTDGACVVVVVVVCVVVVDDPVVCVVCPRVNVRVVVSVLVLQWDWAWAFFCCVVVVVVVCVVQVHPPDPSNLVVQLVVCVVLPDPRSDDDPCSVVVNRVVRTDTDIDGDPVSSPAAADPPFQWEWDCPSCPDPDIDIGGPDDADVPRGHHYHPDCPDPPDPPPPD

Nearest PDB structures (foldseek):
  2g46-assembly1_B  TM=6.126E-01  e=2.331E-01  Paramecium bursaria Chlorella virus 1
  6kiz-assembly1_K  TM=4.257E-01  e=1.936E-01  Homo sapiens

InterPro domains:
  IPR001214 SET domain [PF00856] (129-169)
  IPR001214 SET domain [PS50280] (66-170)
  IPR046341 SET domain superfamily [G3DSA:2.170.270.10] (56-181)
  IPR046341 SET domain superfamily [SSF82199] (118-171)

Radius of gyration: 22.48 Å; Cα contacts (8 Å, |Δi|>4): 196; chains: 1; bounding box: 64×40×61 Å

Organism: NCBI:txid210454

Secondary structure (DSSP, 8-state):
---HHHHSEEEE-TTS-EEEESHHHHHHHHHHTT--HHHHHHS-HHHHHHHHHHHHHHEEEEEPPPTHHHHHHHHHHHTTSTT-HHHHHHHHHHHHHTT-SSS---TTHHHHHHHHHSPEEEEE-TTGGGSEE-SS-SEEEE--TTSSS--EEEESS---TTPPPEE-SS-----S-----

Solvent-accessible surface area (backbone atoms only — not comparable to full-atom values): 10920 Å² total; per-residue (Å²): 128,79,44,43,82,80,73,26,47,87,40,78,44,97,88,73,48,79,45,49,40,51,57,68,61,47,50,52,50,40,60,75,68,64,58,48,75,70,52,43,72,77,55,38,69,72,56,50,52,51,51,49,39,53,42,68,73,41,34,46,82,44,54,37,63,38,56,48,68,62,50,53,54,51,50,42,56,74,40,71,33,88,89,32,75,56,30,59,50,50,50,25,52,51,18,36,77,72,69,32,89,84,30,56,78,55,93,64,48,66,56,56,48,33,66,67,53,23,51,77,45,73,45,77,47,77,75,64,55,69,50,46,75,30,98,82,44,44,30,43,82,46,60,72,53,48,81,52,104,56,70,46,80,41,70,73,51,93,78,60,93,90,58,81,70,21,27,60,84,63,84,75,72,77,89,58,91,72,76,92,121

Sequence (181 aa):
DITELELGEEVRMQDGNVRYSVENVYNAVVDVLAMTETEKQHFPVELFARLIAISARNGFLLATQSPFRQYHSALLRAAGGRHTHKHSQLVSDVARSLGSTDGILQRGMDKQVEERCGVRIVALFTLTARINHSCDMNAEVRSQEYVDNHIDLVASRDIAPGEEITISYLNLGRTAGRKDR